Protein 2RIH (pdb70)

CATH classification: 3.10.580.10

Secondary structure (DSSP, 8-state):
-BGGGG--S--EEEETT-BHHHHHHHHHHHT-SEEEEEETTEEEEEEEEEEHHHHHHHHHTT--TTSBSGGG-B---EEETTSBHHHHHHHHHHHT-SEEEEE-TTS-EEEEEEHHHHHS-HHHHHHHHH-/-BHHHH--SPPPEEETT-BHHHHHHHHHHHT-SEEEEEETTEEEEEEEEEEHHHHHHHHHTT--TTSBSGGG-BPPPEEETTSBHHHHHHHHHHTT-SEEEEE-TT--EEEEEEHHHHHSSHHHHHHHH-

Radius of gyration: 18.46 Å; Cα contacts (8 Å, |Δi|>4): 557; chains: 2; bounding box: 58×27×46 Å

Sequence (261 aa):
IRTSELLKRPPVSLPETATIREVATELAKNRVGLAVLTARRDDNPKRRPVAVVSERDILRRAVAQRLDLDGPAMPIANSPITVLDTDPVHVAAEKMRRRHNIRHVVVVNKNGELVGVLSIRDLCFERAILLELATAIRTSELLKRPPVSLPETATIREVATELAKNRRVGLAVLTARRDNPKRPVAVVSERDILRRAVAQRLDLDGPAMPIANSPITVLDTDPVHVAAEKMRRRHNIRHVVVVNKNGELVGVLSIRDLCFERAILLELAT

InterPro domains:
  IPR000644 CBS domain [PF00571] (6-61)
  IPR000644 CBS domain [PF00571] (76-120)
  IPR000644 CBS domain [PS51371] (8-66)
  IPR000644 CBS domain [PS51371] (70-131)
  IPR000644 CBS domain [SM00116] (11-61)
  IPR000644 CBS domain [SM00116] (76-124)
  IPR046342 CBS domain superfamily [G3DSA:3.10.580.10] (1-138)
  IPR046342 CBS domain superfamily [SSF54631] (3-120)
  IPR051257 Diverse Function CBS-Domain-Containing Protein [PTHR43080] (4-120)

Solvent-accessible surface area: 12589 Å² total; per-residue (Å²): 59,121,0,52,112,20,44,133,188,112,35,10,53,15,78,42,81,3,34,4,32,88,0,0,56,49,0,10,145,68,164,64,1,14,0,0,0,6,5,157,138,53,98,113,118,21,49,3,12,0,15,1,50,13,0,0,78,0,0,23,100,153,68,104,12,62,13,82,0,66,103,6,22,72,85,31,41,47,6,71,31,87,28,42,0,72,43,0,9,75,77,0,111,159,88,86,52,16,15,2,2,0,13,36,178,105,33,50,30,52,0,30,0,16,0,56,21,0,1,30,102,120,52,5,0,88,57,16,6,115,92,58,105,0,48,98,32,26,157,192,114,35,14,50,14,80,47,96,4,33,4,31,89,0,0,43,58,0,28,146,74,148,60,1,18,0,0,0,4,4,204,118,44,96,117,100,23,49,6,16,0,19,1,33,22,0,1,48,1,0,22,108,152,73,103,10,61,15,83,0,58,104,27,17,89,94,29,56,47,4,72,36,90,29,32,0,79,33,0,2,41,68,0,65,174,97,90,54,17,19,1,2,0,15,39,189,127,31,70,15,54,0,26,0,17,1,59,56,0,1,41,105,162,68,2,6,68,64,5,9,118

B-factor: mean 27.93, std 6.34, range [15.93, 57.04]

Nearest PDB structures (foldseek):
  2rif-assembly1_A  TM=9.973E-01  e=3.594E-26  unclassified
  2yzi-assembly1_A  TM=8.964E-01  e=2.436E-09  Pyrococcus horikoshii
  2p9m-assembly2_C  TM=8.960E-01  e=8.597E-09  Methanocaldococcus jannaschii DSM 2661
  6e4w-assembly1_C  TM=8.577E-01  e=1.857E-06  Rattus norvegicus
  4qfg-assembly1_C  TM=7.833E-01  e=2.588E-06  Rattus norvegicus

Structure (mmCIF, N/CA/C/O backbone):
data_2RIH
#
_entry.id   2RIH
#
_cell.length_a   57.778
_cell.length_b   98.486
_cell.length_c   51.568
_cell.angle_alpha   90.000
_cell.angle_beta   90.000
_cell.angle_gamma   90.000
#
_symmetry.space_group_name_H-M   'P 21 21 2'
#
loop_
_entity.id
_entity.type
_entity.pdbx_description
1 polymer 'Conserved protein with 2 CBS domains'
2 non-polymer 'SULFATE ION'
3 non-polymer 'ACETIC ACID'
4 water water
#
loop_
_atom_site.group_PDB
_atom_site.id
_atom_site.type_symbol
_atom_site.label_atom_id
_atom_site.label_alt_id
_atom_site.label_comp_id
_atom_site.label_asym_id
_atom_site.label_entity_id
_atom_site.label_seq_id
_atom_site.pdbx_PDB_ins_code
_atom_site.Cartn_x
_atom_site.Cartn_y
_atom_site.Cartn_z
_atom_site.occupancy
_atom_site.B_iso_or_equiv
_atom_site.auth_seq_id
_atom_site.auth_comp_id
_atom_site.auth_asym_id
_atom_site.auth_atom_id
_atom_site.pdbx_PDB_model_num
ATOM 1 N N . ILE A 1 5 ? -14.060 5.197 7.960 1.00 26.13 2 ILE A N 1
ATOM 2 C CA . ILE A 1 5 ? -13.654 4.717 9.318 1.00 26.07 2 ILE A CA 1
ATOM 3 C C . ILE A 1 5 ? -14.230 5.652 10.386 1.00 26.43 2 ILE A C 1
ATOM 4 O O . ILE A 1 5 ? -14.066 6.870 10.304 1.00 26.05 2 ILE A O 1
ATOM 9 N N . ARG A 1 6 ? -14.922 5.063 11.359 1.00 25.68 3 ARG A N 1
ATOM 10 C CA . ARG A 1 6 ? -15.542 5.787 12.477 1.00 27.38 3 ARG A CA 1
ATOM 11 C C . ARG A 1 6 ? -14.634 5.784 13.698 1.00 25.74 3 ARG A C 1
ATOM 12 O O . ARG A 1 6 ? -13.832 4.866 13.876 1.00 23.10 3 ARG A O 1
ATOM 20 N N . THR A 1 7 ? -14.796 6.788 14.558 1.00 24.26 4 THR A N 1
ATOM 21 C CA . THR A 1 7 ? -13.972 6.928 15.766 1.00 25.82 4 THR A CA 1
ATOM 22 C C . THR A 1 7 ? -14.059 5.700 16.682 1.00 25.74 4 THR A C 1
ATOM 23 O O . THR A 1 7 ? -13.054 5.268 17.238 1.00 24.94 4 THR A O 1
ATOM 27 N N . SER A 1 8 ? -15.258 5.133 16.799 1.00 25.72 5 SER A N 1
ATOM 28 C CA . SER A 1 8 ? -15.502 3.930 17.598 1.00 25.35 5 SER A CA 1
ATOM 29 C C . SER A 1 8 ? -14.627 2.736 17.194 1.00 24.57 5 SER A C 1
ATOM 30 O O . SER A 1 8 ? -14.272 1.913 18.030 1.00 22.90 5 SER A O 1
ATOM 33 N N . GLU A 1 9 ? -14.281 2.656 15.911 1.00 25.42 6 GLU A N 1
ATOM 34 C CA . GLU A 1 9 ? -13.469 1.566 15.380 1.00 23.29 6 GLU A CA 1
ATOM 35 C C . GLU A 1 9 ? -12.020 1.579 15.876 1.00 21.59 6 GLU A C 1
ATOM 36 O O . GLU A 1 9 ? -11.316 0.572 15.762 1.00 20.44 6 GLU A O 1
ATOM 42 N N . LEU A 1 10 ? -11.572 2.719 16.395 1.00 21.88 7 LEU A N 1
ATOM 43 C CA . LEU A 1 10 ? -10.189 2.885 16.846 1.00 22.84 7 LEU A CA 1
ATOM 44 C C . LEU A 1 10 ? -10.048 2.962 18.365 1.00 22.45 7 LEU A C 1
ATOM 45 O O . LEU A 1 10 ? -8.967 3.244 18.867 1.00 22.63 7 LEU A O 1
ATOM 50 N N . LEU A 1 11 ? -11.131 2.720 19.097 1.00 23.56 8 LEU A N 1
ATOM 51 C CA . LEU A 1 11 ? -11.082 2.761 20.552 1.00 25.19 8 LEU A CA 1
ATOM 52 C C . LEU A 1 11 ? -10.447 1.470 21.068 1.00 25.75 8 LEU A C 1
ATOM 53 O O . LEU A 1 11 ? -10.797 0.382 20.635 1.00 27.06 8 LEU A O 1
ATOM 58 N N . LYS A 1 12 ? -9.516 1.596 22.003 1.00 27.60 9 LYS A N 1
ATOM 59 C CA . LYS A 1 12 ? -8.726 0.449 22.433 1.00 27.83 9 LYS A CA 1
ATOM 60 C C . LYS A 1 12 ? -9.151 -0.129 23.790 1.00 29.76 9 LYS A C 1
ATOM 61 O O . LYS A 1 12 ? -9.451 -1.317 23.874 1.00 33.11 9 LYS A O 1
ATOM 67 N N . ARG A 1 13 ? -9.200 0.708 24.823 1.00 30.42 10 ARG A N 1
ATOM 68 C CA . ARG A 1 13 ? -9.575 0.288 26.175 1.00 28.70 10 ARG A CA 1
ATOM 69 C C . ARG A 1 13 ? -10.638 1.219 26.757 1.00 28.29 10 ARG A C 1
ATOM 70 O O . ARG A 1 13 ? -10.898 2.288 26.202 1.00 29.74 10 ARG A O 1
ATOM 78 N N . PRO A 1 14 ? -11.278 0.817 27.875 1.00 27.75 11 PRO A N 1
ATOM 79 C CA . PRO A 1 14 ? -12.188 1.789 28.472 1.00 26.26 11 PRO A CA 1
ATOM 80 C C . PRO A 1 14 ? -11.448 3.072 28.867 1.00 26.14 11 PRO A C 1
ATOM 81 O O . PRO A 1 14 ? -10.268 3.024 29.239 1.00 25.54 11 PRO A O 1
ATOM 85 N N . PRO A 1 15 ? -12.128 4.220 28.766 1.00 25.50 12 PRO A N 1
ATOM 86 C CA . PRO A 1 15 ? -11.465 5.469 29.081 1.00 25.60 12 PRO A CA 1
ATOM 87 C C . PRO A 1 15 ? -11.171 5.580 30.568 1.00 24.57 12 PRO A C 1
ATOM 88 O O . PRO A 1 15 ? -11.846 4.950 31.388 1.00 24.51 12 PRO A O 1
ATOM 92 N N . VAL A 1 16 ? -10.145 6.356 30.897 1.00 24.79 13 VAL A N 1
ATOM 93 C CA . VAL A 1 16 ? -9.858 6.695 32.273 1.00 24.77 13 VAL A CA 1
ATOM 94 C C . VAL A 1 16 ? -10.825 7.804 32.687 1.00 26.22 13 VAL A C 1
ATOM 95 O O . VAL A 1 16 ? -10.807 8.907 32.128 1.00 24.31 13 VAL A O 1
ATOM 99 N N . SER A 1 17 ? -11.703 7.498 33.632 1.00 24.86 14 SER A N 1
ATOM 100 C CA . SER A 1 17 ? -12.593 8.510 34.167 1.00 25.78 14 SER A CA 1
ATOM 101 C C . SER A 1 17 ? -12.557 8.484 35.684 1.00 24.74 14 SER A C 1
ATOM 102 O O . SER A 1 17 ? -12.402 7.432 36.290 1.00 24.93 14 SER A O 1
ATOM 105 N N . LEU A 1 18 ? -12.683 9.666 36.274 1.00 24.07 15 LEU A N 1
ATOM 106 C CA . LEU A 1 18 ? -12.721 9.829 37.710 1.00 24.83 15 LEU A CA 1
ATOM 107 C C . LEU A 1 18 ? -13.841 10.819 38.023 1.00 25.02 15 LEU A C 1
ATOM 108 O O . LEU A 1 18 ? -14.194 11.640 37.175 1.00 20.85 15 LEU A O 1
ATOM 113 N N . PRO A 1 19 ? -14.430 10.729 39.228 1.00 26.49 16 PRO A N 1
ATOM 114 C CA . PRO A 1 19 ? -15.401 11.768 39.575 1.00 27.46 16 PRO A CA 1
ATOM 115 C C . PRO A 1 19 ? -14.760 13.159 39.621 1.00 27.60 16 PRO A C 1
ATOM 116 O O . PRO A 1 19 ? -13.547 13.292 39.836 1.00 25.33 16 PRO A O 1
ATOM 120 N N . GLU A 1 20 ? -15.586 14.174 39.399 1.00 28.22 17 GLU A N 1
ATOM 121 C CA . GLU A 1 20 ? -15.152 15.572 39.353 1.00 27.90 17 GLU A CA 1
ATOM 122 C C . GLU A 1 20 ? -14.451 16.098 40.614 1.00 27.89 17 GLU A C 1
ATOM 123 O O . GLU A 1 20 ? -13.822 17.154 40.564 1.00 29.37 17 GLU A O 1
ATOM 129 N N . THR A 1 21 ? -14.576 15.371 41.724 1.00 27.95 18 THR A N 1
ATOM 130 C CA . THR A 1 21 ? -13.924 15.703 42.998 1.00 27.62 18 THR A CA 1
ATOM 131 C C . THR A 1 21 ? -12.499 15.146 43.112 1.00 28.50 18 THR A C 1
ATOM 132 O O . THR A 1 21 ? -11.819 15.378 44.117 1.00 28.33 18 THR A O 1
ATOM 136 N N . ALA A 1 22 ? -12.055 14.403 42.096 1.00 27.12 19 ALA A N 1
ATOM 137 C CA . ALA A 1 22 ? -10.726 13.789 42.102 1.00 26.18 19 ALA A CA 1
ATOM 138 C C . ALA A 1 22 ? -9.603 14.800 42.361 1.00 25.75 19 ALA A C 1
ATOM 139 O O . ALA A 1 22 ? -9.686 15.973 41.975 1.00 23.53 19 ALA A O 1
ATOM 141 N N . THR A 1 23 ? -8.543 14.335 43.012 1.00 25.16 20 THR A N 1
ATOM 142 C CA . THR A 1 23 ? -7.368 15.165 43.208 1.00 24.79 20 THR A CA 1
ATOM 143 C C . THR A 1 23 ? -6.477 15.037 41.985 1.00 22.99 20 THR A C 1
ATOM 144 O O . THR A 1 23 ? -6.657 14.138 41.169 1.00 22.68 20 THR A O 1
ATOM 148 N N . ILE A 1 24 ? -5.506 15.932 41.883 1.00 21.44 21 ILE A N 1
ATOM 149 C CA . ILE A 1 24 ? -4.554 15.916 40.781 1.00 22.62 21 ILE A CA 1
ATOM 150 C C . ILE A 1 24 ? -3.741 14.619 40.744 1.00 20.97 21 ILE A C 1
ATOM 151 O O . ILE A 1 24 ? -3.529 14.053 39.674 1.00 17.64 21 ILE A O 1
ATOM 156 N N . ARG A 1 25 ? -3.278 14.165 41.903 1.00 22.43 22 ARG A N 1
ATOM 157 C CA . ARG A 1 25 ? -2.479 12.942 41.971 1.00 24.97 22 ARG A CA 1
ATOM 158 C C . ARG A 1 25 ? -3.311 11.687 41.707 1.00 24.12 22 ARG A C 1
ATOM 159 O O . ARG A 1 25 ? -2.782 10.697 41.200 1.00 24.07 22 ARG A O 1
ATOM 167 N N . GLU A 1 26 ? -4.594 11.715 42.071 1.00 23.26 23 GLU A N 1
ATOM 168 C CA . GLU A 1 26 ? -5.495 10.603 41.759 1.00 24.69 23 GLU A CA 1
ATOM 169 C C . GLU A 1 26 ? -5.601 10.423 40.249 1.00 23.75 23 GLU A C 1
ATOM 170 O O . GLU A 1 26 ? -5.518 9.295 39.752 1.00 22.92 23 GLU A O 1
ATOM 176 N N . VAL A 1 27 ? -5.766 11.537 39.532 1.00 21.22 24 VAL A N 1
ATOM 177 C CA . VAL A 1 27 ? -5.799 11.523 38.069 1.00 22.70 24 VAL A CA 1
ATOM 178 C C . VAL A 1 27 ? -4.486 10.988 37.500 1.00 22.08 24 VAL A C 1
ATOM 179 O O . VAL A 1 27 ? -4.490 10.114 36.637 1.00 22.28 24 VAL A O 1
ATOM 183 N N . ALA A 1 28 ? -3.372 11.530 37.981 1.00 22.52 25 ALA A N 1
ATOM 184 C CA . ALA A 1 28 ? -2.043 11.075 37.581 1.00 22.84 25 ALA A CA 1
ATOM 185 C C . ALA A 1 28 ? -1.830 9.583 37.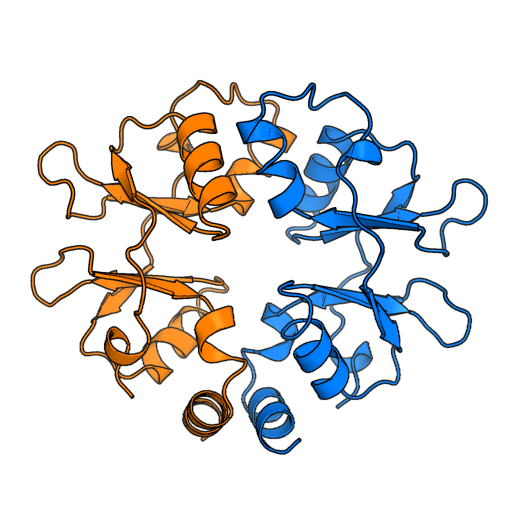799 1.00 22.83 25 ALA A C 1
ATOM 186 O O . ALA A 1 28 ? -1.242 8.917 36.954 1.00 24.99 25 ALA A O 1
ATOM 188 N N . THR A 1 29 ? -2.308 9.065 38.928 1.00 23.55 26 THR A N 1
ATOM 189 C CA . THR A 1 29 ? -2.171 7.642 39.261 1.00 23.52 26 THR A CA 1
ATOM 190 C C . THR A 1 29 ? -2.928 6.763 38.263 1.00 24.44 26 THR A C 1
ATOM 191 O O . THR A 1 29 ? -2.377 5.781 37.734 1.00 22.02 26 THR A O 1
ATOM 195 N N . GLU A 1 30 ? -4.170 7.136 37.971 1.00 22.62 27 GLU A N 1
ATOM 196 C CA . GLU A 1 30 ? -4.987 6.357 37.047 1.00 23.98 27 GLU A CA 1
ATOM 197 C C . GLU A 1 30 ? -4.457 6.408 35.619 1.00 22.73 27 GLU A C 1
ATOM 198 O O . GLU A 1 30 ? -4.454 5.397 34.923 1.00 22.46 27 GLU A O 1
ATOM 204 N N . LEU A 1 31 ? -4.000 7.580 35.191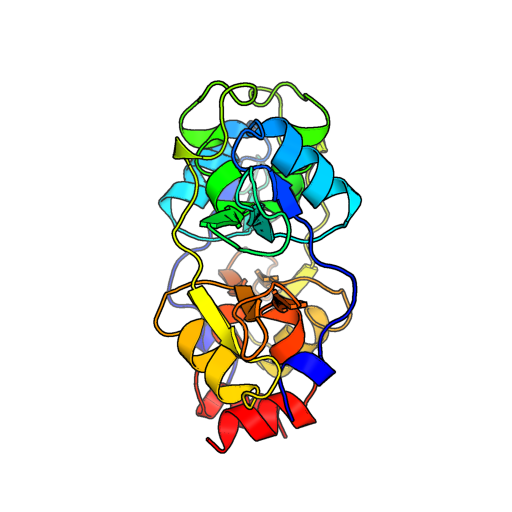 1.00 23.72 28 LEU A N 1
ATOM 205 C CA . LEU A 1 31 ? -3.383 7.723 33.868 1.00 22.50 28 LEU A CA 1
ATOM 206 C C . LEU A 1 31 ? -2.087 6.910 33.747 1.00 23.42 28 LEU A C 1
ATOM 207 O O . LEU A 1 31 ? -1.858 6.240 32.735 1.00 21.40 28 LEU A O 1
ATOM 212 N N . ALA A 1 32 ? -1.239 6.981 34.771 1.00 24.23 29 ALA A N 1
ATOM 213 C CA . ALA A 1 32 ? 0.022 6.232 34.794 1.00 26.55 29 ALA A CA 1
ATOM 214 C C . ALA A 1 32 ? -0.233 4.727 34.685 1.00 26.60 29 ALA A C 1
ATOM 215 O O . ALA A 1 32 ? 0.420 4.036 33.909 1.00 25.87 29 ALA A O 1
ATOM 217 N N . LYS A 1 33 ? -1.193 4.252 35.478 1.00 27.11 30 LYS A N 1
ATOM 218 C CA . LYS A 1 33 ? -1.634 2.852 35.503 1.00 28.69 30 LYS A CA 1
ATOM 219 C C . LYS A 1 33 ? -2.130 2.328 34.146 1.00 28.40 30 LYS A C 1
ATOM 220 O O . LYS A 1 33 ? -1.758 1.236 33.714 1.00 28.31 30 LYS A O 1
ATOM 226 N N . ASN A 1 34 ? -2.963 3.119 33.480 1.00 27.24 31 ASN A N 1
ATOM 227 C CA . ASN A 1 34 ? -3.547 2.738 32.196 1.00 26.82 31 ASN A CA 1
ATOM 228 C C . ASN A 1 34 ? -2.692 3.086 30.979 1.00 26.53 31 ASN A C 1
ATOM 229 O O . ASN A 1 34 ? -3.028 2.705 29.850 1.00 25.74 31 ASN A O 1
ATOM 234 N N . ARG A 1 35 ? -1.586 3.792 31.220 1.00 26.75 32 ARG A N 1
ATOM 235 C CA . ARG A 1 35 ? -0.622 4.169 30.183 1.00 27.02 32 ARG A CA 1
ATOM 236 C C . ARG A 1 35 ? -1.261 4.975 29.058 1.00 25.76 32 ARG A C 1
ATOM 237 O O . ARG A 1 35 ? -1.027 4.715 27.872 1.00 23.03 32 ARG A O 1
ATOM 245 N N . VAL A 1 36 ? -2.084 5.948 29.449 1.00 24.34 33 VAL A N 1
ATOM 246 C CA . VAL A 1 36 ? -2.722 6.871 28.514 1.00 23.86 33 VAL A CA 1
ATOM 247 C C . VAL A 1 36 ? -2.569 8.277 29.084 1.00 21.67 33 VAL A C 1
ATOM 248 O O . VAL A 1 36 ? -2.154 8.440 30.230 1.00 20.78 33 VAL A O 1
ATOM 252 N N . GLY A 1 37 ? -2.901 9.282 28.287 1.00 21.19 34 GLY A N 1
ATOM 253 C CA . GLY A 1 37 ? -2.575 10.663 28.631 1.00 23.54 34 GLY A CA 1
ATOM 254 C C . GLY A 1 37 ? -3.717 11.602 28.932 1.00 21.97 34 GLY A C 1
ATOM 255 O O . GLY A 1 37 ? -3.471 12.758 29.274 1.00 23.05 34 GLY A O 1
ATOM 256 N N . LEU A 1 38 ? -4.957 11.134 28.794 1.00 24.27 35 LEU A N 1
ATOM 257 C CA . LEU A 1 38 ? -6.122 11.961 29.112 1.00 23.62 35 LEU A CA 1
ATOM 258 C C . LEU A 1 38 ? -7.156 11.240 29.969 1.00 23.44 35 LEU A C 1
ATOM 259 O O . LEU A 1 38 ? -7.581 10.121 29.646 1.00 24.26 35 LEU A O 1
ATOM 264 N N . ALA A 1 39 ? -7.529 11.904 31.068 1.00 21.37 36 ALA A N 1
ATOM 265 C CA . ALA A 1 39 ? -8.574 11.463 31.969 1.00 21.69 36 ALA A CA 1
ATOM 266 C C . ALA A 1 39 ? -9.835 12.324 31.796 1.00 20.53 36 ALA A C 1
ATOM 267 O O . ALA A 1 39 ? -9.757 13.538 31.594 1.00 18.65 36 ALA A O 1
ATOM 269 N N . VAL A 1 40 ? -10.996 11.688 31.880 1.00 20.56 37 VAL A N 1
ATOM 270 C CA . VAL A 1 40 ? -12.267 12.397 31.858 1.00 22.86 37 VAL A CA 1
ATOM 271 C C . VAL A 1 40 ? -12.815 12.516 33.282 1.00 22.84 37 VAL A C 1
ATOM 272 O O . VAL A 1 40 ? -12.899 11.529 34.004 1.00 23.23 37 VAL A O 1
ATOM 276 N N . LEU A 1 41 ? -13.161 13.732 33.690 1.00 24.93 38 LEU A N 1
ATOM 277 C CA . LEU A 1 41 ? -13.825 13.943 34.979 1.00 23.93 38 LEU A CA 1
ATOM 278 C C . LEU A 1 41 ? -15.320 13.906 34.709 1.00 24.71 38 LEU A C 1
ATOM 279 O O . LEU A 1 41 ? -15.796 14.546 33.773 1.00 21.53 38 LEU A O 1
ATOM 284 N N . THR A 1 42 ? -16.048 13.108 35.490 1.00 24.94 39 THR A N 1
ATOM 285 C CA . THR A 1 42 ? -17.474 12.900 35.260 1.00 27.03 39 THR A CA 1
ATOM 286 C C . THR A 1 42 ? -18.315 13.525 36.369 1.00 28.20 39 THR A C 1
ATOM 287 O O . THR A 1 42 ? -17.837 13.751 37.487 1.00 27.41 39 THR A O 1
ATOM 291 N N . ALA A 1 43 ? -19.568 13.810 36.031 1.00 29.64 40 ALA A N 1
ATOM 292 C CA . ALA A 1 43 ? -20.505 14.430 36.952 1.00 32.74 40 ALA A CA 1
ATOM 293 C C . ALA A 1 43 ? -20.704 13.537 38.176 1.00 33.18 40 ALA A C 1
ATOM 294 O O . ALA A 1 43 ? -20.846 12.317 38.053 1.00 31.72 40 ALA A O 1
ATOM 296 N N . ARG A 1 44 ? -20.693 14.158 39.350 1.00 34.12 41 ARG A N 1
ATOM 297 C CA A ARG A 1 44 ? -20.879 13.439 40.603 0.50 35.87 41 ARG A CA 1
ATOM 298 C CA B ARG A 1 44 ? -20.884 13.436 40.613 0.50 35.93 41 ARG A CA 1
ATOM 299 C C . ARG A 1 44 ? -22.143 12.567 40.579 1.00 36.30 41 ARG A C 1
ATOM 300 O O . ARG A 1 44 ? -22.121 11.420 41.039 1.00 37.15 41 ARG A O 1
ATOM 315 N N A ASP A 1 45 ? -23.241 13.093 40.038 0.50 35.94 42 ASP A N 1
ATOM 316 N N B ASP A 1 45 ? -23.211 13.135 40.015 0.50 35.97 42 ASP A N 1
ATOM 317 C CA A ASP A 1 45 ? -24.507 12.347 39.996 0.50 36.54 42 ASP A CA 1
ATOM 318 C CA B ASP A 1 45 ? -24.523 12.491 39.904 0.50 36.56 42 ASP A CA 1
ATOM 319 C C A ASP A 1 45 ? -24.694 11.482 38.739 0.50 37.02 42 ASP A C 1
ATOM 320 C C B ASP A 1 45 ? -24.614 11.437 38.799 0.50 37.09 42 ASP A C 1
ATOM 321 O O A ASP A 1 45 ? -25.673 10.741 38.652 0.50 36.41 42 ASP A O 1
ATOM 322 O O B ASP A 1 45 ? -25.423 10.514 38.888 0.50 36.63 42 ASP A O 1
ATOM 331 N N . ASN A 1 46 ? -23.783 11.579 37.768 1.00 37.21 43 ASN A N 1
ATOM 332 C CA . ASN A 1 46 ? -23.825 10.708 36.585 1.00 36.27 43 ASN A CA 1
ATOM 333 C C . ASN A 1 46 ? -22.421 10.392 36.054 1.00 35.44 43 ASN A C 1
ATOM 334 O O . ASN A 1 46 ? -21.841 11.194 35.321 1.00 31.94 43 ASN A O 1
ATOM 339 N N . PRO A 1 47 ? -21.870 9.216 36.419 1.00 35.82 44 PRO A N 1
ATOM 340 C CA . PRO A 1 47 ? -20.535 8.789 35.948 1.00 35.33 44 PRO A CA 1
ATOM 341 C C . PRO A 1 47 ? -20.370 8.638 34.429 1.00 32.65 44 PRO A C 1
ATOM 342 O O . PRO A 1 47 ? -19.251 8.448 33.956 1.00 31.60 44 PRO A O 1
ATOM 346 N N . LYS A 1 48 ? -21.463 8.699 33.674 1.00 32.41 45 LYS A N 1
ATOM 347 C CA . LYS A 1 48 ? -21.390 8.579 32.220 1.00 33.15 45 LYS A CA 1
ATOM 348 C C . LYS A 1 48 ? -21.239 9.925 31.514 1.00 31.41 45 LYS A C 1
ATOM 349 O O . LYS A 1 48 ? -20.846 9.958 30.351 1.00 28.30 45 LYS A O 1
ATOM 355 N N . ARG A 1 49 ? -21.538 11.015 32.227 1.00 30.90 46 ARG A N 1
ATOM 356 C CA A ARG A 1 49 ? -21.525 12.359 31.652 0.50 30.42 46 ARG A CA 1
ATOM 357 C CA B ARG A 1 49 ? -21.524 12.355 31.650 0.50 30.40 46 ARG A CA 1
ATOM 358 C C . ARG A 1 49 ? -20.185 13.074 31.882 1.00 27.81 46 ARG A C 1
ATOM 359 O O . ARG A 1 49 ? -19.825 13.364 33.018 1.00 27.32 46 ARG A O 1
ATOM 374 N N . PRO A 1 50 ? -19.425 13.347 30.798 1.00 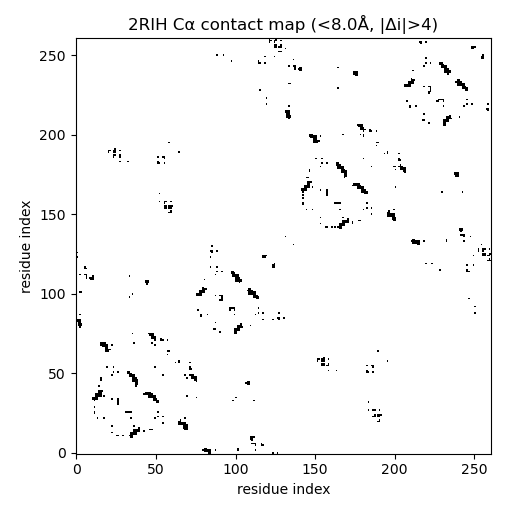26.22 47 PRO A N 1
ATOM 375 C CA . PRO A 1 50 ? -18.183 14.130 30.957 1.00 26.43 47 PRO A CA 1
ATOM 376 C C . PRO A 1 50 ? -18.437 15.587 31.319 1.00 25.35 47 PRO A C 1
ATOM 377 O O . PRO A 1 50 ? -19.328 16.221 30.744 1.00 25.43 47 PRO A O 1
ATOM 381 N N . VAL A 1 51 ? -17.677 16.106 32.281 1.00 24.65 48 VAL A N 1
ATOM 382 C CA . VAL A 1 51 ? -17.766 17.528 32.642 1.00 22.94 48 VAL A CA 1
ATOM 383 C C . VAL A 1 51 ? -16.431 18.241 32.430 1.00 21.99 48 VAL A C 1
ATOM 384 O O . VAL A 1 51 ? -16.387 19.456 32.272 1.00 22.70 48 VAL A O 1
ATOM 388 N N . ALA A 1 52 ? -15.341 17.483 32.390 1.00 21.30 49 ALA A N 1
ATOM 389 C CA . ALA A 1 52 ? -14.028 18.077 32.239 1.00 20.67 49 ALA A CA 1
ATOM 390 C C . ALA A 1 52 ? -13.024 17.025 31.841 1.00 20.07 49 ALA A C 1
ATOM 391 O O . ALA A 1 52 ? -13.295 15.826 31.950 1.00 23.15 49 ALA A O 1
ATOM 393 N N . VAL A 1 53 ? -11.866 17.484 31.380 1.00 20.30 50 VAL A N 1
ATOM 394 C CA . VAL A 1 53 ? -10.746 16.612 31.072 1.00 21.03 50 VAL A CA 1
ATOM 395 C C . VAL A 1 53 ? -9.465 17.146 31.708 1.00 22.63 50 VAL A C 1
ATOM 396 O O . VAL A 1 53 ? -9.281 18.363 31.851 1.00 20.31 50 VAL A O 1
ATOM 400 N N . VAL A 1 54 ? -8.605 16.211 32.104 1.00 21.83 51 VAL A N 1
ATOM 401 C CA . VAL A 1 54 ? -7.280 16.503 32.619 1.00 22.03 51 VAL A CA 1
ATOM 402 C C . VAL A 1 54 ? -6.288 15.615 31.883 1.00 22.41 51 VAL A C 1
ATOM 403 O O . VAL A 1 54 ? -6.400 14.390 31.919 1.00 22.17 51 VAL A O 1
ATOM 407 N N . SER A 1 55 ? -5.336 16.229 31.188 1.00 23.48 52 SER A N 1
ATOM 408 C CA . SER A 1 55 ? -4.294 15.465 30.521 1.00 22.97 52 SER A CA 1
ATOM 409 C C . SER A 1 55 ? -2.977 15.588 31.270 1.00 22.44 52 SER A C 1
ATOM 410 O O . SER A 1 55 ? -2.822 16.427 32.163 1.00 21.12 52 SER A O 1
ATOM 413 N N . GLU A 1 56 ? -2.042 14.723 30.903 1.00 22.18 53 GLU A N 1
ATOM 414 C CA . GLU A 1 56 ? -0.674 14.773 31.397 1.00 22.97 53 GLU A CA 1
ATOM 415 C C . GLU A 1 56 ? -0.044 16.149 31.171 1.00 21.70 53 GLU A C 1
ATOM 416 O O . GLU A 1 56 ? 0.841 16.567 31.923 1.00 20.22 53 GLU A O 1
ATOM 422 N N . ARG A 1 57 ? -0.501 16.846 30.134 1.00 21.50 54 ARG A N 1
ATOM 423 C CA . ARG A 1 57 ? -0.065 18.208 29.885 1.00 22.58 54 ARG A CA 1
ATOM 424 C C . ARG A 1 57 ? -0.520 19.192 30.962 1.00 22.09 54 ARG A C 1
ATOM 425 O O . ARG A 1 57 ? 0.219 20.113 31.320 1.00 24.07 54 ARG A O 1
ATOM 433 N N . ASP A 1 58 ? -1.739 19.009 31.461 1.00 21.75 55 ASP A N 1
ATOM 434 C CA . ASP A 1 58 ? -2.253 19.840 32.548 1.00 21.79 55 ASP A CA 1
ATOM 435 C C . ASP A 1 58 ? -1.503 19.539 33.845 1.00 20.17 55 ASP A C 1
ATOM 436 O O . ASP A 1 58 ? -1.195 20.440 34.627 1.00 19.54 55 ASP A O 1
ATOM 441 N N . ILE A 1 59 ? -1.216 18.262 34.067 1.00 19.19 56 ILE A N 1
ATOM 442 C CA . ILE A 1 59 ? -0.429 17.837 35.221 1.00 20.41 56 ILE A CA 1
ATOM 443 C C . ILE A 1 59 ? 0.999 18.400 35.134 1.00 21.12 56 ILE A C 1
ATOM 444 O O . ILE A 1 59 ? 1.576 18.819 36.146 1.00 20.75 56 ILE A O 1
ATOM 449 N N . LEU A 1 60 ? 1.557 18.416 33.922 1.00 21.03 57 LEU A N 1
ATOM 450 C CA . LEU A 1 60 ? 2.874 18.987 33.676 1.00 22.79 57 LEU A CA 1
ATOM 451 C C . LEU A 1 60 ? 2.913 20.448 34.146 1.00 21.67 57 LEU A C 1
ATOM 452 O O . LEU A 1 60 ? 3.832 20.860 34.857 1.00 19.98 57 LEU A O 1
ATOM 457 N N . ARG A 1 61 ? 1.910 21.219 33.727 1.00 22.20 58 ARG A N 1
ATOM 458 C CA A ARG A 1 61 ? 1.797 22.628 34.110 0.50 23.30 58 ARG A CA 1
ATOM 459 C CA B ARG A 1 61 ? 1.789 22.626 34.107 0.50 22.85 58 ARG A CA 1
ATOM 460 C C . ARG A 1 61 ? 1.661 22.787 35.626 1.00 22.82 58 ARG A C 1
ATOM 461 O O . ARG A 1 61 ? 2.226 23.716 36.215 1.00 23.56 58 ARG A O 1
ATOM 476 N N . ALA A 1 62 ? 0.914 21.876 36.251 1.00 22.03 59 ALA A N 1
ATOM 477 C CA . ALA A 1 62 ? 0.723 21.853 37.701 1.00 21.65 59 ALA A CA 1
ATOM 478 C C . ALA A 1 62 ? 2.052 21.707 38.435 1.00 20.90 59 ALA A C 1
ATOM 479 O O . ALA A 1 62 ? 2.310 22.409 39.409 1.00 23.12 59 ALA A O 1
ATOM 481 N N . VAL A 1 63 ? 2.879 20.783 37.955 1.00 21.16 60 VAL A N 1
ATOM 482 C CA . VAL A 1 63 ? 4.223 20.554 38.469 1.00 21.17 60 VAL A CA 1
ATOM 483 C C . VAL A 1 63 ? 5.080 21.828 38.319 1.00 21.34 60 VAL A C 1
ATOM 484 O O . VAL A 1 63 ? 5.675 22.288 39.284 1.00 20.46 60 VAL A O 1
ATOM 488 N N . ALA A 1 64 ? 5.114 22.388 37.109 1.00 21.81 61 ALA A N 1
ATOM 489 C CA . ALA A 1 64 ? 5.870 23.615 36.811 1.00 24.31 61 ALA A CA 1
ATOM 490 C C . ALA A 1 64 ? 5.493 24.777 37.734 1.00 26.03 61 ALA A C 1
ATOM 491 O O . ALA A 1 64 ? 6.358 25.567 38.125 1.00 25.92 61 ALA A O 1
ATOM 493 N N . GLN A 1 65 ? 4.211 24.857 38.094 1.00 27.17 62 GLN A N 1
ATOM 494 C CA . GLN A 1 65 ? 3.690 25.928 38.947 1.00 28.75 62 GLN A CA 1
ATOM 495 C C . GLN A 1 65 ? 3.734 25.611 40.444 1.00 28.37 62 GLN A C 1
ATOM 496 O O . GLN A 1 65 ? 3.338 26.437 41.261 1.00 25.51 62 GLN A O 1
ATOM 502 N N . ARG A 1 66 ? 4.220 24.423 40.797 1.00 28.42 63 ARG A N 1
ATOM 503 C CA . ARG A 1 66 ? 4.361 24.004 42.196 1.00 28.56 63 ARG A CA 1
ATOM 504 C C . ARG A 1 66 ? 3.026 23.988 42.946 1.00 27.34 63 ARG A C 1
ATOM 505 O O . ARG A 1 66 ? 2.952 24.356 44.116 1.00 25.25 63 ARG A O 1
ATOM 513 N N . LEU A 1 67 ? 1.975 23.554 42.259 1.00 26.47 64 LEU A N 1
ATOM 514 C CA . LEU A 1 67 ? 0.669 23.407 42.880 1.00 26.57 64 LEU A CA 1
ATOM 515 C C . LEU A 1 67 ? 0.664 22.224 43.834 1.00 26.61 64 LEU A C 1
ATOM 516 O O . LEU A 1 67 ? 1.469 21.282 43.708 1.00 23.54 64 LEU A O 1
ATOM 521 N N . ASP A 1 68 ? -0.253 22.283 44.788 1.00 25.49 65 ASP A N 1
ATOM 522 C CA . ASP A 1 68 ? -0.509 21.166 45.663 1.00 25.58 65 ASP A CA 1
ATOM 523 C C . ASP A 1 68 ? -1.128 20.066 44.798 1.00 25.24 65 ASP A C 1
ATOM 524 O O . ASP A 1 68 ? -2.303 20.131 44.428 1.00 24.94 65 ASP A O 1
ATOM 529 N N . LEU A 1 69 ? -0.308 19.069 44.478 1.00 25.64 66 LEU A N 1
ATOM 530 C CA . LEU A 1 69 ? -0.700 17.939 43.624 1.00 25.41 66 LEU A CA 1
ATOM 531 C C . LEU A 1 69 ? -1.703 16.992 44.300 1.00 23.75 66 LEU A C 1
ATOM 532 O O . LEU A 1 69 ? -2.275 16.122 43.653 1.00 21.57 66 LEU A O 1
ATOM 537 N N . ASP A 1 70 ? -1.910 17.160 45.601 1.00 22.78 67 ASP A N 1
ATOM 538 C CA . ASP A 1 70 ? -2.980 16.455 46.312 1.00 24.24 67 ASP A CA 1
ATOM 539 C C . ASP A 1 70 ? -4.216 17.337 46.519 1.00 23.62 67 ASP A C 1
ATOM 540 O O . ASP A 1 70 ? -5.131 16.967 47.244 1.00 25.67 67 ASP A O 1
ATOM 545 N N . GLY A 1 71 ? -4.233 18.497 45.875 1.00 24.78 68 GLY A N 1
ATOM 546 C CA . GLY A 1 71 ? -5.422 19.337 45.816 1.00 25.67 68 GLY A CA 1
ATOM 547 C C . GLY A 1 71 ? -6.326 18.896 44.666 1.00 25.57 68 GLY A C 1
ATOM 548 O O . GLY A 1 71 ? -5.986 17.981 43.912 1.00 22.49 68 GLY A O 1
ATOM 549 N N . PRO A 1 72 ? -7.497 19.535 44.532 1.00 27.66 69 PRO A N 1
ATOM 550 C CA . PRO A 1 72 ? -8.439 19.175 43.479 1.00 26.80 69 PRO A CA 1
ATOM 551 C C . PRO A 1 72 ? -7.887 19.307 42.054 1.00 27.35 69 PRO A C 1
ATOM 552 O O . PRO A 1 72 ? -7.109 20.231 41.760 1.00 26.76 69 PRO A O 1
ATOM 556 N N . ALA A 1 73 ? -8.302 18.380 41.186 1.00 27.00 70 ALA A N 1
ATOM 557 C CA . ALA A 1 73 ? -7.935 18.398 39.767 1.00 26.46 70 ALA A CA 1
ATOM 558 C C . ALA A 1 73 ? -8.818 19.324 38.948 1.00 25.33 70 ALA A C 1
ATOM 559 O O . ALA A 1 73 ? -8.375 19.837 37.929 1.00 25.64 70 ALA A O 1
ATOM 561 N N . MET A 1 74 ? -10.062 19.541 39.374 1.00 26.06 71 MET A N 1
ATOM 562 C CA . MET A 1 74 ? -10.990 20.366 38.584 1.00 26.11 71 MET A CA 1
ATOM 563 C C . MET A 1 74 ? -10.438 21.748 38.200 1.00 25.48 71 MET A C 1
ATOM 564 O O . MET A 1 74 ? -10.593 22.161 37.047 1.00 26.90 71 MET A O 1
ATOM 569 N N . PRO A 1 75 ? -9.819 22.481 39.149 1.00 25.83 72 PRO A N 1
ATOM 570 C CA . PRO A 1 75 ? -9.208 23.763 38.768 1.00 25.90 72 PRO A CA 1
ATOM 571 C C . PRO A 1 75 ? -8.158 23.701 37.638 1.00 25.07 72 PRO A C 1
ATOM 572 O O . PRO A 1 75 ? -7.936 24.703 36.982 1.00 23.76 72 PRO A O 1
ATOM 576 N N . ILE A 1 76 ? -7.520 22.556 37.407 1.00 25.42 73 ILE A N 1
ATOM 577 C CA . ILE A 1 76 ? -6.554 22.456 36.303 1.00 25.28 73 ILE A CA 1
ATOM 578 C C . ILE A 1 76 ? -7.182 21.830 35.048 1.00 26.92 73 ILE A C 1
ATOM 579 O O . ILE A 1 76 ? -6.522 21.694 34.020 1.00 27.96 73 ILE A O 1
ATOM 584 N N . ALA A 1 77 ? -8.458 21.470 35.152 1.00 25.74 74 ALA A N 1
ATOM 585 C CA . ALA A 1 77 ? -9.185 20.778 34.091 1.00 25.23 74 ALA A CA 1
ATOM 586 C C . ALA A 1 77 ? -9.640 21.712 32.969 1.00 24.86 74 ALA A C 1
ATOM 587 O O . ALA A 1 77 ? -9.691 22.932 33.129 1.00 25.91 74 ALA A O 1
ATOM 589 N N . ASN A 1 78 ? -9.977 21.113 31.833 1.00 26.14 75 ASN A N 1
ATOM 590 C CA . ASN A 1 78 ? -10.450 21.835 30.657 1.00 26.37 75 ASN A CA 1
ATOM 591 C C . ASN A 1 78 ? -11.809 21.304 30.243 1.00 25.26 75 ASN A C 1
ATOM 592 O O . ASN A 1 78 ? -12.173 20.188 30.595 1.00 24.41 75 ASN A O 1
ATOM 597 N N . SER A 1 79 ? -12.554 22.109 29.492 1.00 24.22 76 SER A N 1
ATOM 598 C CA . SER A 1 79 ? -13.849 21.686 28.966 1.00 24.82 76 SER A CA 1
ATOM 599 C C . SER A 1 79 ? -13.647 20.547 27.966 1.00 24.24 76 SER A C 1
ATOM 600 O O . SER A 1 79 ? -12.698 20.586 27.179 1.00 24.41 76 SER A O 1
ATOM 603 N N . PRO A 1 80 ? -14.517 19.515 28.007 1.00 24.35 77 PRO A N 1
ATOM 604 C CA . PRO A 1 80 ? -14.328 18.404 27.070 1.00 22.62 77 PRO A CA 1
ATOM 605 C C . PRO A 1 80 ? -14.593 18.774 25.602 1.00 21.72 77 PRO A C 1
ATOM 606 O O . PRO A 1 80 ? -15.662 19.309 25.268 1.00 19.16 77 PRO A O 1
ATOM 610 N N . ILE A 1 81 ? -13.606 18.510 24.750 1.00 19.73 78 ILE A N 1
ATOM 611 C CA . ILE A 1 81 ? -13.768 18.619 23.309 1.00 21.00 78 ILE A CA 1
ATOM 612 C C . ILE A 1 81 ? -14.155 17.224 22.817 1.00 21.28 78 ILE A C 1
ATOM 613 O O . ILE A 1 81 ? -13.368 16.275 22.905 1.00 22.37 78 ILE A O 1
ATOM 618 N N . THR A 1 82 ? -15.372 17.104 22.307 1.00 21.36 79 THR A N 1
ATOM 619 C CA . THR A 1 82 ? -15.939 15.801 22.014 1.00 22.72 79 THR A CA 1
ATOM 620 C C . THR A 1 82 ? -16.195 15.543 20.534 1.00 23.15 79 THR A C 1
ATOM 621 O O . THR A 1 82 ? -16.353 16.468 19.740 1.00 22.33 79 THR A O 1
ATOM 625 N N . VAL A 1 83 ? -16.233 14.257 20.195 1.00 23.30 80 VAL A N 1
ATOM 626 C CA . VAL A 1 83 ? -16.752 13.786 18.914 1.00 23.72 80 VAL A CA 1
ATOM 627 C C . VAL A 1 83 ? -17.708 12.644 19.202 1.00 22.99 80 VAL A C 1
ATOM 628 O O . VAL A 1 83 ? -17.702 12.084 20.294 1.00 20.88 80 VAL A O 1
ATOM 632 N N . LEU A 1 84 ? -18.540 12.317 18.221 1.00 24.01 81 LEU A N 1
ATOM 633 C CA . LEU A 1 84 ? -19.444 11.178 18.323 1.00 23.28 81 LEU A CA 1
ATOM 634 C C . LEU A 1 84 ? -18.709 9.891 17.972 1.00 22.33 81 LEU A C 1
ATOM 635 O O . LEU A 1 84 ? -17.775 9.907 17.172 1.00 21.26 81 LEU A O 1
ATOM 640 N N . ASP A 1 85 ? -19.128 8.784 18.589 1.00 23.92 82 ASP A N 1
ATOM 641 C CA . ASP A 1 85 ? -18.623 7.446 18.258 1.00 25.29 82 ASP A CA 1
ATOM 642 C C . ASP A 1 85 ? -18.880 7.064 16.785 1.00 26.39 82 ASP A C 1
ATOM 643 O O . ASP A 1 85 ? -18.168 6.230 16.212 1.00 26.59 82 ASP A O 1
ATOM 648 N N . THR A 1 86 ? -19.885 7.702 16.190 1.00 25.08 83 THR A N 1
ATOM 649 C CA . THR A 1 86 ? -20.274 7.505 14.797 1.00 25.62 83 THR A CA 1
ATOM 650 C C . THR A 1 86 ? -19.648 8.503 13.805 1.00 26.50 83 THR A C 1
ATOM 651 O O . THR A 1 86 ? -19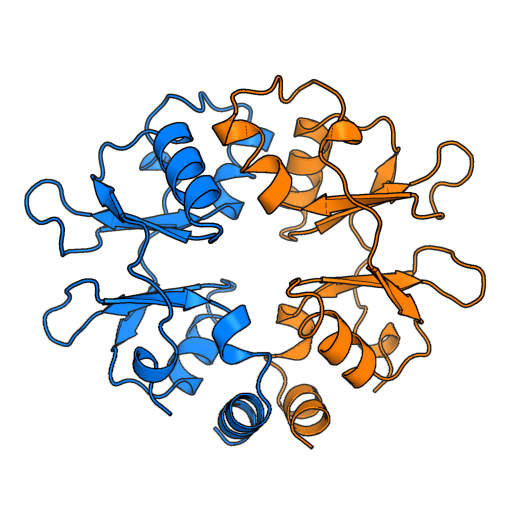.850 8.377 12.596 1.00 26.35 83 THR A O 1
ATOM 655 N N . ASP A 1 87 ? -18.918 9.501 14.300 1.00 25.92 84 ASP A N 1
ATOM 656 C CA . ASP A 1 87 ? -18.210 10.435 13.421 1.00 25.23 84 ASP A CA 1
ATOM 657 C C . ASP A 1 87 ? -17.058 9.754 12.692 1.00 24.45 84 ASP A C 1
ATOM 658 O O . ASP A 1 87 ? -16.410 8.876 13.261 1.00 23.93 84 ASP A O 1
ATOM 663 N N . PRO A 1 88 ? -16.824 10.138 11.423 1.00 25.08 85 PRO A N 1
ATOM 664 C CA . PRO A 1 88 ? -15.617 9.714 10.734 1.00 25.66 85 PRO A CA 1
ATOM 665 C C . PRO A 1 88 ? -14.365 10.269 11.409 1.00 24.83 85 PRO A C 1
ATOM 666 O O . PRO A 1 88 ? -14.390 11.359 11.981 1.00 26.81 85 PRO A O 1
ATOM 670 N N . VAL A 1 89 ? -13.278 9.519 11.331 1.00 24.79 86 VAL A N 1
ATOM 671 C CA . VAL A 1 89 ? -12.053 9.885 12.028 1.00 25.55 86 VAL A CA 1
ATOM 672 C C . VAL A 1 89 ? -11.485 11.259 11.620 1.00 26.37 86 VAL A C 1
ATOM 673 O O . VAL A 1 89 ? -10.748 11.863 12.399 1.00 26.07 86 VAL A O 1
ATOM 677 N N . HIS A 1 90 ? -11.835 11.762 10.431 1.00 26.88 87 HIS A N 1
ATOM 678 C CA . HIS A 1 90 ? -11.344 13.073 9.991 1.00 28.44 87 HIS A CA 1
ATOM 679 C C . HIS A 1 90 ? -11.921 14.211 10.835 1.00 28.45 87 HIS A C 1
ATOM 680 O O . HIS A 1 90 ? -11.281 15.257 10.990 1.00 27.37 87 HIS A O 1
ATOM 687 N N . VAL A 1 91 ? -13.121 13.998 11.383 1.00 27.46 88 VAL A N 1
ATOM 688 C CA . VAL A 1 91 ? -13.734 14.952 12.302 1.00 26.43 88 VAL A CA 1
ATOM 689 C C . VAL A 1 91 ? -12.921 15.070 13.600 1.00 26.35 88 VAL A C 1
ATOM 690 O O . VAL A 1 91 ? -12.790 16.167 14.144 1.00 25.36 88 VAL A O 1
ATOM 694 N N . ALA A 1 92 ? -12.379 13.950 14.087 1.00 25.69 89 ALA A N 1
ATOM 695 C CA . ALA A 1 92 ? -11.552 13.954 15.304 1.00 23.40 89 ALA A CA 1
ATOM 696 C C . ALA A 1 92 ? -10.215 14.643 15.055 1.00 23.46 89 ALA A C 1
ATOM 697 O O . ALA A 1 92 ? -9.801 15.500 15.841 1.00 23.36 89 ALA A O 1
ATOM 699 N N . ALA A 1 93 ? -9.554 14.262 13.961 1.00 21.64 90 ALA A N 1
ATOM 700 C CA . ALA A 1 93 ? -8.290 14.865 13.555 1.00 23.97 90 ALA A CA 1
ATOM 701 C C . ALA A 1 93 ? -8.412 16.380 13.438 1.00 24.86 90 ALA A C 1
ATOM 702 O O . ALA A 1 93 ? -7.573 17.111 13.951 1.00 22.98 90 ALA A O 1
ATOM 704 N N . GLU A 1 94 ? -9.463 16.840 12.762 1.00 27.15 91 GLU A N 1
ATOM 705 C CA . GLU A 1 94 ? -9.712 18.271 12.605 1.00 28.42 91 GLU A CA 1
ATOM 706 C C . GLU A 1 94 ? -9.913 18.969 13.956 1.00 27.61 91 GLU A C 1
ATOM 707 O O . GLU A 1 94 ? -9.319 20.023 14.206 1.00 26.29 91 GLU A O 1
ATOM 713 N N . LYS A 1 95 ? -10.720 18.381 14.835 1.00 28.05 92 LYS A N 1
ATOM 714 C CA . LYS A 1 95 ? -10.899 18.941 16.182 1.00 28.77 92 LYS A CA 1
ATOM 715 C C . LYS A 1 95 ? -9.575 19.002 16.951 1.00 27.55 92 LYS A C 1
ATOM 716 O O . LYS A 1 95 ? -9.308 19.979 17.646 1.00 28.84 92 LYS A O 1
ATOM 722 N N . MET A 1 96 ? -8.744 17.970 16.827 1.00 26.17 93 MET A N 1
ATOM 723 C CA . MET A 1 96 ? -7.430 17.991 17.463 1.00 25.23 93 MET A CA 1
ATOM 724 C C . MET A 1 96 ? -6.590 19.137 16.915 1.00 24.84 93 MET A C 1
ATOM 725 O O . MET A 1 96 ? -5.980 19.876 17.681 1.00 22.78 93 MET A O 1
ATOM 730 N N A ARG A 1 97 ? -6.564 19.269 15.588 0.50 25.25 94 ARG A N 1
ATOM 731 N N B ARG A 1 97 ? -6.578 19.279 15.594 0.50 25.42 94 ARG A N 1
ATOM 732 C CA A ARG A 1 97 ? -5.799 20.323 14.912 0.50 26.32 94 ARG A CA 1
ATOM 733 C CA B ARG A 1 97 ? -5.789 20.310 14.929 0.50 26.54 94 ARG A CA 1
ATOM 734 C C A ARG A 1 97 ? -6.280 21.718 15.299 0.50 25.88 94 ARG A C 1
ATOM 735 C C B ARG A 1 97 ? -6.276 21.724 15.263 0.50 26.00 94 ARG A C 1
ATOM 736 O O A ARG A 1 97 ? -5.477 22.585 15.652 0.50 26.07 94 ARG A O 1
ATOM 737 O O B ARG A 1 97 ? -5.469 22.612 15.544 0.50 26.05 94 ARG A O 1
ATOM 752 N N . ARG A 1 98 ? -7.591 21.927 15.227 1.00 25.35 95 ARG A N 1
ATOM 753 C CA . ARG A 1 98 ? -8.177 23.252 15.450 1.00 26.42 95 ARG A CA 1
ATOM 754 C C . ARG A 1 98 ? -8.183 23.692 16.913 1.00 24.27 95 ARG A C 1
ATOM 755 O O . ARG A 1 98 ? -8.197 24.881 17.190 1.00 26.74 95 ARG A O 1
ATOM 763 N N . HIS A 1 99 ? -8.180 22.748 17.843 1.00 25.75 96 HIS A N 1
ATOM 764 C CA . HIS A 1 99 ? -8.120 23.089 19.269 1.00 26.43 96 HIS A CA 1
ATOM 765 C C . HIS A 1 99 ? -6.726 22.928 19.874 1.00 25.99 96 HIS A C 1
ATOM 766 O O . HIS A 1 99 ? -6.544 23.189 21.058 1.00 24.26 96 HIS A O 1
ATOM 773 N N . ASN A 1 100 ? -5.749 22.529 19.059 1.00 25.00 97 ASN A N 1
ATOM 774 C CA . ASN A 1 100 ? -4.357 22.353 19.506 1.00 24.49 97 ASN A CA 1
ATOM 775 C C . ASN A 1 100 ? -4.227 21.335 20.636 1.00 24.90 97 ASN A C 1
ATOM 776 O O . ASN A 1 100 ? -3.498 21.555 21.611 1.00 22.35 97 ASN A O 1
ATOM 781 N N . ILE A 1 101 ? -4.941 20.218 20.484 1.00 24.52 98 ILE A N 1
ATOM 782 C CA . ILE A 1 101 ? -4.954 19.138 21.463 1.00 23.91 98 ILE A CA 1
ATOM 783 C C . ILE A 1 101 ? -4.578 17.826 20.784 1.00 23.80 98 ILE A C 1
ATOM 784 O O . ILE A 1 101 ? -4.488 17.741 19.545 1.00 23.73 98 ILE A O 1
ATOM 789 N N . ARG A 1 102 ? -4.317 16.812 21.595 1.00 20.80 99 ARG A N 1
ATOM 790 C CA . ARG A 1 102 ? -3.878 15.531 21.071 1.00 22.05 99 ARG A CA 1
ATOM 791 C C . ARG A 1 102 ? -4.812 14.403 21.454 1.00 18.85 99 ARG A C 1
ATOM 792 O O . ARG A 1 102 ? -4.491 13.236 21.251 1.00 20.81 99 ARG A O 1
ATOM 800 N N . HIS A 1 103 ? -5.966 14.765 22.003 1.00 19.64 100 HIS A N 1
ATOM 801 C CA . HIS A 1 103 ? -7.010 13.817 22.379 1.00 23.38 100 HIS A CA 1
ATOM 802 C C . HIS A 1 103 ? -8.364 14.432 22.092 1.00 23.58 100 HIS A C 1
ATOM 803 O O . HIS A 1 103 ? -8.480 15.650 21.991 1.00 25.90 100 HIS A O 1
ATOM 810 N N . VAL A 1 104 ? -9.373 13.575 21.942 1.00 25.08 101 VAL A N 1
ATOM 811 C CA . VAL A 1 104 ? -10.771 13.987 21.959 1.00 23.93 101 VAL A CA 1
ATOM 812 C C . VAL A 1 104 ? -11.558 12.956 22.750 1.00 24.66 101 VAL A C 1
ATOM 813 O O . VAL A 1 104 ? -11.235 11.756 22.750 1.00 21.19 101 VAL A O 1
ATOM 817 N N . VAL A 1 105 ? -12.585 13.441 23.435 1.00 25.33 102 VAL A N 1
ATOM 818 C CA . VAL A 1 105 ? -13.500 12.587 24.174 1.00 24.30 102 VAL A CA 1
ATOM 819 C C . VAL A 1 105 ? -14.549 12.070 23.193 1.00 24.85 102 VAL A C 1
ATOM 820 O O . VAL A 1 105 ? -15.178 12.856 22.487 1.00 26.56 102 VAL A O 1
ATOM 824 N N . VAL A 1 106 ? -14.700 10.749 23.110 1.00 23.56 103 VAL A N 1
ATOM 825 C CA . VAL A 1 106 ? -15.711 10.146 22.249 1.00 23.31 103 VAL A CA 1
ATOM 826 C C . VAL A 1 106 ? -16.969 9.888 23.065 1.00 22.25 103 VAL A C 1
ATOM 827 O O . VAL A 1 106 ? -16.918 9.239 24.106 1.00 22.71 103 VAL A O 1
ATOM 831 N N . VAL A 1 107 ? -18.095 10.404 22.586 1.00 23.65 104 VAL A N 1
ATOM 832 C CA . VAL A 1 107 ? -19.381 10.222 23.248 1.00 22.92 104 VAL A CA 1
ATOM 833 C C . VAL A 1 107 ? -20.395 9.657 22.256 1.00 22.82 104 VAL A C 1
ATOM 834 O O . VAL A 1 107 ? -20.165 9.675 21.043 1.00 22.57 104 VAL A O 1
ATOM 838 N N . ASN A 1 108 ? -21.489 9.108 22.777 1.00 21.61 105 ASN A N 1
ATOM 839 C CA . ASN A 1 108 ? -22.575 8.628 21.933 1.00 24.19 105 ASN A CA 1
ATOM 840 C C . ASN A 1 108 ? -23.637 9.712 21.766 1.00 25.11 105 ASN A C 1
ATOM 841 O O . ASN A 1 108 ? -23.521 10.791 22.353 1.00 23.16 105 ASN A O 1
ATOM 846 N N . LYS A 1 109 ? -24.660 9.416 20.965 1.00 27.53 106 LYS A N 1
ATOM 847 C CA . LYS A 1 109 ? -25.767 10.351 20.684 1.00 28.21 106 LYS A CA 1
ATOM 848 C C . LYS A 1 109 ? -26.484 10.865 21.940 1.00 28.37 106 LYS A C 1
ATOM 849 O O . LYS A 1 109 ? -27.130 11.919 21.900 1.00 28.10 106 LYS A O 1
ATOM 855 N N . ASN A 1 110 ? -26.377 10.117 23.039 1.00 28.09 107 ASN A N 1
ATOM 856 C CA . ASN A 1 110 ? -26.972 10.502 24.318 1.00 28.42 107 ASN A CA 1
ATOM 857 C C . ASN A 1 110 ? -25.991 11.226 25.246 1.00 29.74 107 ASN A C 1
ATOM 858 O O . ASN A 1 110 ? -26.295 11.454 26.421 1.00 29.77 107 ASN A O 1
ATOM 863 N N . GLY A 1 111 ? -24.818 11.578 24.716 1.00 28.87 108 GLY A N 1
ATOM 864 C CA . GLY A 1 111 ? -23.819 12.355 25.452 1.00 28.34 108 GLY A CA 1
ATOM 865 C C . GLY A 1 111 ? -23.021 11.572 26.475 1.00 27.44 108 GLY A C 1
ATOM 866 O O . GLY A 1 111 ? -22.292 12.155 27.275 1.00 29.12 108 GLY A O 1
ATOM 867 N N . GLU A 1 112 ? -23.142 10.251 26.446 1.00 26.73 109 GLU A N 1
ATOM 868 C CA . GLU A 1 112 ? -22.431 9.399 27.391 1.00 26.50 109 GLU A CA 1
ATOM 869 C C . GLU A 1 112 ? -21.024 9.127 26.882 1.00 25.03 109 GLU A C 1
ATOM 870 O O . GLU A 1 112 ? -20.795 9.046 25.674 1.00 21.56 109 GLU A O 1
ATOM 876 N N . LEU A 1 113 ? -20.090 9.000 27.819 1.00 24.65 110 LEU A N 1
ATOM 877 C CA . LEU A 1 113 ? -18.699 8.694 27.508 1.00 24.92 110 LEU A CA 1
ATOM 878 C C . LEU A 1 113 ? -18.561 7.292 26.921 1.00 24.32 110 LEU A C 1
ATOM 879 O O . LEU A 1 113 ? -19.014 6.321 27.512 1.00 24.68 110 LEU A O 1
ATOM 884 N N . VAL A 1 114 ? -17.940 7.208 25.748 1.00 23.41 111 VAL A N 1
ATOM 885 C CA . VAL A 1 114 ? -17.654 5.943 25.091 1.00 22.68 111 VAL A CA 1
ATOM 886 C C . VAL A 1 114 ? -16.159 5.633 25.215 1.00 22.23 111 VAL A C 1
ATOM 887 O O . VAL A 1 114 ? -15.753 4.514 25.520 1.00 24.42 111 VAL A O 1
ATOM 891 N N . GLY A 1 115 ? -15.338 6.638 24.962 1.00 21.55 112 GLY A N 1
ATOM 892 C CA . GLY A 1 115 ? -13.911 6.463 25.029 1.00 21.89 112 GLY A CA 1
ATOM 893 C C . GLY A 1 115 ? -13.185 7.765 24.838 1.00 23.29 112 GLY A C 1
ATOM 894 O O . GLY A 1 115 ? -13.797 8.854 24.832 1.00 20.80 112 GLY A O 1
ATOM 895 N N . VAL A 1 116 ? -11.871 7.629 24.706 1.00 22.12 113 VAL A N 1
ATOM 896 C CA 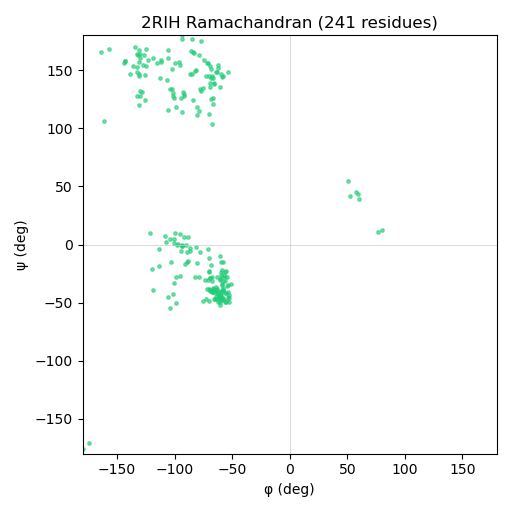. VAL A 1 116 ? -10.978 8.727 24.413 1.00 23.36 113 VAL A CA 1
ATOM 897 C C . VAL A 1 116 ? -10.096 8.291 23.243 1.00 24.24 113 VAL A C 1
ATOM 898 O O . VAL A 1 116 ? -9.479 7.220 23.268 1.00 24.18 113 VAL A O 1
ATOM 902 N N . LEU A 1 117 ? -10.063 9.126 22.218 1.00 23.41 114 LEU A N 1
ATOM 903 C CA . LEU A 1 117 ? -9.269 8.887 21.032 1.00 25.14 114 LEU A CA 1
ATOM 904 C C . LEU A 1 117 ? -8.016 9.760 21.109 1.00 26.11 114 LEU A C 1
ATOM 905 O O . LEU A 1 117 ? -8.091 10.944 21.434 1.00 25.75 114 LEU A O 1
ATOM 910 N N . SER A 1 118 ? -6.870 9.155 20.819 1.00 25.28 115 SER A N 1
ATOM 911 C CA . SER A 1 118 ? -5.602 9.837 20.825 1.00 25.80 115 SER A CA 1
ATOM 912 C C . SER A 1 118 ? -5.110 10.097 19.403 1.00 26.11 115 SER A C 1
ATOM 913 O O . SER A 1 118 ? -5.532 9.443 18.456 1.00 20.80 115 SER A O 1
ATOM 916 N N . ILE A 1 119 ? -4.189 11.047 19.283 1.00 26.01 116 ILE A N 1
ATOM 917 C CA . ILE A 1 119 ? -3.475 11.291 18.043 1.00 27.63 116 ILE A CA 1
ATOM 918 C C . ILE A 1 119 ? -2.670 10.034 17.606 1.00 27.19 116 ILE A C 1
ATOM 919 O O . ILE A 1 119 ? -2.483 9.783 16.413 1.00 24.49 116 ILE A O 1
ATOM 924 N N . ARG A 1 120 ? -2.234 9.232 18.573 1.00 26.50 117 ARG A N 1
ATOM 925 C CA . ARG A 1 120 ? -1.608 7.921 18.293 1.00 28.57 117 ARG A CA 1
ATOM 926 C C . ARG A 1 120 ? -2.503 6.992 17.496 1.00 28.24 117 ARG A C 1
ATOM 927 O O . ARG A 1 120 ? -2.020 6.231 16.648 1.00 29.29 117 ARG A O 1
ATOM 935 N N . ASP A 1 121 ? -3.796 7.016 17.813 1.00 26.92 118 ASP A N 1
ATOM 936 C CA . ASP A 1 121 ? -4.778 6.134 17.175 1.00 27.07 118 ASP A CA 1
ATOM 937 C C . ASP A 1 121 ? -5.023 6.489 15.711 1.00 28.26 118 ASP A C 1
ATOM 938 O O . ASP A 1 121 ? -5.359 5.620 14.894 1.00 28.18 118 ASP A O 1
ATOM 943 N N . LEU A 1 122 ? -4.855 7.767 15.383 1.00 27.75 119 LEU A N 1
ATOM 944 C CA . LEU A 1 122 ? -5.182 8.275 14.059 1.00 26.45 119 LEU A CA 1
ATOM 945 C C . LEU A 1 122 ? -4.003 8.335 13.101 1.00 27.41 119 LEU A C 1
ATOM 946 O O . LEU A 1 122 ? -4.185 8.277 11.883 1.00 29.06 119 LEU A O 1
ATOM 951 N N . CYS A 1 123 ? -2.799 8.472 13.643 1.00 27.00 120 CYS A N 1
ATOM 952 C CA . CYS A 1 123 ? -1.680 8.948 12.840 1.00 28.09 120 CYS A CA 1
ATOM 953 C C . CYS A 1 123 ? -0.625 7.919 12.452 1.00 29.07 120 CYS A C 1
ATOM 954 O O . CYS A 1 123 ? 0.350 8.272 11.791 1.00 28.08 120 CYS A O 1
ATOM 957 N N . PHE A 1 124 ? -0.828 6.658 12.832 1.00 31.80 121 PHE A N 1
ATOM 958 C CA . PHE A 1 124 ? 0.133 5.598 12.503 1.00 32.68 121 PHE A CA 1
ATOM 959 C C . PHE A 1 124 ? -0.254 4.745 11.277 1.00 34.03 121 PHE A C 1
ATOM 960 O O . PHE A 1 124 ? 0.561 4.555 10.367 1.00 36.19 121 PHE A O 1
ATOM 968 N N . GLU A 1 125 ? -1.482 4.235 11.240 1.00 31.81 122 GLU A N 1
ATOM 969 C CA . GLU A 1 125 ? -1.878 3.320 10.165 1.00 31.31 122 GLU A CA 1
ATOM 970 C C . GLU A 1 125 ? -2.168 4.036 8.840 1.00 30.79 122 GLU A C 1
ATOM 971 O O . GLU A 1 125 ? -2.916 5.008 8.800 1.00 28.17 122 GLU A O 1
ATOM 977 N N . ARG A 1 126 ? -1.591 3.514 7.759 1.00 32.40 123 ARG A N 1
ATOM 978 C CA . ARG A 1 126 ? -1.682 4.133 6.433 1.00 33.10 123 ARG A CA 1
ATOM 979 C C . ARG A 1 126 ? -3.092 4.372 5.943 1.00 31.64 123 ARG A C 1
ATOM 980 O O . ARG A 1 126 ? -3.395 5.459 5.462 1.00 30.60 123 ARG A O 1
ATOM 988 N N . ALA A 1 127 ? -3.931 3.341 6.031 1.00 29.06 124 ALA A N 1
ATOM 989 C CA . ALA A 1 127 ? -5.332 3.433 5.625 1.00 29.23 124 ALA A CA 1
ATOM 990 C C . ALA A 1 127 ? -6.034 4.595 6.315 1.00 27.03 124 ALA A C 1
ATOM 991 O O . ALA A 1 127 ? -6.904 5.249 5.729 1.00 26.91 124 ALA A O 1
ATOM 993 N N . ILE A 1 128 ? -5.650 4.851 7.563 1.00 26.17 125 ILE A N 1
ATOM 994 C CA . ILE A 1 128 ? -6.240 5.939 8.336 1.00 25.04 125 ILE A CA 1
ATOM 995 C C . ILE A 1 128 ? -5.669 7.280 7.840 1.00 22.95 125 ILE A C 1
ATOM 996 O O . ILE A 1 128 ? -6.423 8.210 7.574 1.00 23.85 125 ILE A O 1
ATOM 1001 N N . LEU A 1 129 ? -4.347 7.361 7.704 1.00 22.64 126 LEU A N 1
ATOM 1002 C CA . LEU A 1 129 ? -3.686 8.542 7.132 1.00 25.04 126 LEU A CA 1
ATOM 1003 C C . LEU A 1 129 ? -4.281 8.915 5.772 1.00 25.68 126 LEU A C 1
ATOM 1004 O O . LEU A 1 129 ? -4.531 10.089 5.488 1.00 23.07 126 LEU A O 1
ATOM 1009 N N . LEU A 1 130 ? -4.509 7.902 4.942 1.00 27.71 127 LEU A N 1
ATOM 1010 C CA . LEU A 1 130 ? -5.061 8.097 3.602 1.00 29.11 127 LEU A CA 1
ATOM 1011 C C . LEU A 1 130 ? -6.431 8.757 3.723 1.00 30.50 127 LEU A C 1
ATOM 1012 O O . LEU A 1 130 ? -6.724 9.740 3.044 1.00 30.08 127 LEU A O 1
ATOM 1017 N N . GLU A 1 131 ? -7.241 8.239 4.640 1.00 30.28 128 GLU A N 1
ATOM 1018 C CA . GLU A 1 131 ? -8.571 8.770 4.878 1.00 31.36 128 GLU A CA 1
ATOM 1019 C C . GLU A 1 131 ? -8.535 10.192 5.457 1.00 30.07 128 GLU A C 1
ATOM 1020 O O . GLU A 1 131 ? -9.367 11.025 5.095 1.00 32.63 128 GLU A O 1
ATOM 1026 N N . LEU A 1 132 ? -7.571 10.479 6.333 1.00 28.34 129 LEU A N 1
ATOM 1027 C CA . LEU A 1 132 ? -7.353 11.855 6.794 1.00 27.81 129 LEU A CA 1
ATOM 1028 C C . LEU A 1 132 ? -6.921 12.780 5.646 1.00 27.13 129 LEU A C 1
ATOM 1029 O O . LEU A 1 132 ? -7.294 13.947 5.617 1.00 26.64 129 LEU A O 1
ATOM 1034 N N . ALA A 1 133 ? -6.126 12.263 4.713 1.00 26.71 130 ALA A N 1
ATOM 1035 C CA . ALA A 1 133 ? -5.597 13.080 3.616 1.00 29.01 130 ALA A CA 1
ATOM 1036 C C . ALA A 1 133 ? -6.658 13.432 2.561 1.00 30.86 130 ALA A C 1
ATOM 1037 O O . ALA A 1 133 ? -6.587 14.488 1.935 1.00 29.69 130 ALA A O 1
ATOM 1039 N N . THR A 1 134 ? -7.635 12.544 2.377 1.00 34.08 131 THR A N 1
ATOM 1040 C CA . THR A 1 134 ? -8.689 12.716 1.377 1.00 36.73 131 THR A CA 1
ATOM 1041 C C . THR A 1 134 ? -9.702 13.804 1.748 1.00 40.19 131 THR A C 1
ATOM 1042 O O . THR A 1 134 ? -10.167 14.548 0.878 1.00 43.60 131 THR A O 1
ATOM 1046 N N . ALA A 1 135 ? -10.038 13.884 3.034 1.00 41.64 132 ALA A N 1
ATOM 1047 C CA . ALA A 1 135 ? -11.051 14.815 3.543 1.00 42.88 132 ALA A CA 1
ATOM 1048 C C . ALA A 1 135 ? -10.822 16.263 3.095 1.00 45.66 132 ALA A C 1
ATOM 1049 O O . ALA A 1 135 ? -11.735 16.919 2.579 1.00 47.83 132 ALA A O 1
ATOM 1051 N N . ILE B 1 5 ? 10.119 14.720 1.371 1.00 36.60 2 ILE B N 1
ATOM 1052 C CA . ILE B 1 5 ? 10.362 15.680 2.490 1.00 37.92 2 ILE B CA 1
ATOM 1053 C C . ILE B 1 5 ? 11.358 15.073 3.479 1.00 37.44 2 ILE B C 1
ATOM 1054 O O . ILE B 1 5 ? 11.213 13.914 3.880 1.00 37.13 2 ILE B O 1
ATOM 1059 N N . ARG B 1 6 ? 12.373 15.847 3.861 1.00 37.12 3 ARG B N 1
ATOM 1060 C CA . ARG B 1 6 ? 13.348 15.388 4.854 1.00 38.02 3 ARG B CA 1
ATOM 1061 C C . ARG B 1 6 ? 12.922 15.932 6.215 1.00 35.64 3 ARG B C 1
ATOM 1062 O O . ARG B 1 6 ? 12.213 16.934 6.291 1.00 32.07 3 ARG B O 1
ATOM 1070 N N . THR B 1 7 ? 13.358 15.275 7.286 1.00 35.79 4 THR B N 1
ATOM 1071 C CA . THR B 1 7 ? 12.952 15.673 8.641 1.00 37.11 4 THR B CA 1
ATOM 1072 C C . THR B 1 7 ? 13.354 17.119 8.968 1.00 36.90 4 THR B C 1
ATOM 1073 O O . THR B 1 7 ? 12.624 17.823 9.660 1.00 38.76 4 THR B O 1
ATOM 1077 N N . SER B 1 8 ? 14.496 17.563 8.446 1.00 37.47 5 SER B N 1
ATOM 1078 C CA . SER B 1 8 ? 14.952 18.942 8.6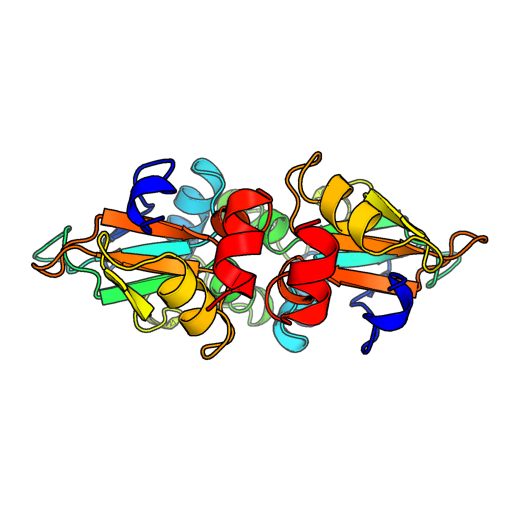33 1.00 37.67 5 SER B CA 1
ATOM 1079 C C . SER B 1 8 ? 13.941 19.975 8.122 1.00 38.13 5 SER B C 1
ATOM 1080 O O . SER B 1 8 ? 13.759 21.021 8.745 1.00 38.14 5 SER B O 1
ATOM 1083 N N . GLU B 1 9 ? 13.274 19.668 7.009 1.00 37.24 6 GLU B N 1
ATOM 1084 C CA . GLU B 1 9 ? 12.305 20.590 6.401 1.00 37.52 6 GLU B CA 1
ATOM 1085 C C . GLU B 1 9 ? 11.107 20.891 7.301 1.00 36.42 6 GLU B C 1
ATOM 1086 O O . GLU B 1 9 ? 10.507 21.959 7.192 1.00 34.95 6 GLU B O 1
ATOM 1092 N N . LEU B 1 10 ? 10.764 19.944 8.173 1.00 36.05 7 LEU B N 1
ATOM 1093 C CA . LEU B 1 10 ? 9.642 20.091 9.101 1.00 35.64 7 LEU B CA 1
ATOM 1094 C C . LEU B 1 10 ? 10.031 20.747 10.419 1.00 35.10 7 LEU B C 1
ATOM 1095 O O . LEU B 1 10 ? 9.160 21.155 11.188 1.00 35.19 7 LEU B O 1
ATOM 1100 N N . LEU B 1 11 ? 11.331 20.823 10.687 1.00 35.82 8 LEU B N 1
ATOM 1101 C CA . LEU B 1 11 ? 11.829 21.437 11.912 1.00 35.23 8 LEU B CA 1
ATOM 1102 C C . LEU B 1 11 ? 11.827 22.941 11.724 1.00 36.30 8 LEU B C 1
ATOM 1103 O O . LEU B 1 11 ? 12.592 23.462 10.914 1.00 39.46 8 LEU B O 1
ATOM 1108 N N . LYS B 1 12 ? 10.950 23.622 12.458 1.00 36.72 9 LYS B N 1
ATOM 1109 C CA . LYS B 1 12 ? 10.824 25.076 12.390 1.00 36.74 9 LYS B CA 1
ATOM 1110 C C . LYS B 1 12 ? 11.238 25.790 13.683 1.00 35.97 9 LYS B C 1
ATOM 1111 O O . LYS B 1 12 ? 11.516 26.983 13.656 1.00 34.40 9 LYS B O 1
ATOM 1117 N N . ARG B 1 13 ? 11.286 25.059 14.797 1.00 34.85 10 ARG B N 1
ATOM 1118 C CA . ARG B 1 13 ? 11.619 25.622 16.103 1.00 34.29 10 ARG B CA 1
ATOM 1119 C C . ARG B 1 13 ? 12.745 24.815 16.756 1.00 32.35 10 ARG B C 1
ATOM 1120 O O . ARG B 1 13 ? 12.919 23.629 16.454 1.00 31.81 10 ARG B O 1
ATOM 1128 N N . PRO B 1 14 ? 13.520 25.451 17.652 1.00 29.77 11 PRO B N 1
ATOM 1129 C CA . PRO B 1 14 ? 14.483 24.667 18.423 1.00 27.72 11 PRO B CA 1
ATOM 1130 C C . PRO B 1 14 ? 13.806 23.716 19.410 1.00 24.69 11 PRO B C 1
ATOM 1131 O O . PRO B 1 14 ? 12.715 24.014 19.914 1.00 21.44 11 PRO B O 1
ATOM 1135 N N . PRO B 1 15 ? 14.467 22.589 19.708 1.00 23.16 12 PRO B N 1
ATOM 1136 C CA . PRO B 1 15 ? 13.953 21.642 20.690 1.00 22.57 12 PRO B CA 1
ATOM 1137 C C . PRO B 1 15 ? 14.124 22.161 22.123 1.00 21.23 12 PRO B C 1
ATOM 1138 O O . PRO B 1 15 ? 14.931 23.052 22.367 1.00 20.89 12 PRO B O 1
ATOM 1142 N N . VAL B 1 16 ? 13.337 21.629 23.051 1.00 21.53 13 VAL B N 1
ATOM 1143 C CA . VAL B 1 16 ? 13.550 21.886 24.462 1.00 20.89 13 VAL B CA 1
ATOM 1144 C C . VAL B 1 16 ? 14.678 20.967 24.939 1.00 20.31 13 VAL B C 1
ATOM 1145 O O . VAL B 1 16 ? 14.584 19.741 24.858 1.00 18.34 13 VAL B O 1
ATOM 1149 N N . SER B 1 17 ? 15.766 21.573 25.394 1.00 21.42 14 SER B N 1
ATOM 1150 C CA . SER B 1 17 ? 16.873 20.821 25.950 1.00 22.67 14 SER B CA 1
ATOM 1151 C C . SER B 1 17 ? 17.323 21.448 27.271 1.00 22.56 14 SER B C 1
ATOM 1152 O O . SER B 1 17 ? 17.126 22.643 27.517 1.00 23.89 14 SER B O 1
ATOM 1155 N N . LEU B 1 18 ? 17.883 20.609 28.129 1.00 21.41 15 LEU B N 1
ATOM 1156 C CA . LEU B 1 18 ? 18.365 21.010 29.433 1.00 21.96 15 LEU B CA 1
ATOM 1157 C C . LEU B 1 18 ? 19.611 20.209 29.738 1.00 21.37 15 LEU B C 1
ATOM 1158 O O . LEU B 1 18 ? 19.787 19.112 29.201 1.00 22.70 15 LEU B O 1
ATOM 1163 N N . PRO B 1 19 ? 20.475 20.733 30.616 1.00 21.15 16 PRO B N 1
ATOM 1164 C CA . PRO B 1 19 ? 21.613 19.926 31.025 1.00 22.07 16 PRO B CA 1
ATOM 1165 C C . PRO B 1 19 ? 21.156 18.660 31.739 1.00 22.60 16 PRO B C 1
ATOM 1166 O O . PRO B 1 19 ? 20.072 18.637 32.343 1.00 18.89 16 PRO B O 1
ATOM 1170 N N . GLU B 1 20 ? 21.976 17.616 31.650 1.00 23.66 17 GLU B N 1
ATOM 1171 C CA . GLU B 1 20 ? 21.677 16.322 32.278 1.00 24.32 17 GLU B CA 1
ATOM 1172 C C . GLU B 1 20 ? 21.518 16.402 33.803 1.00 24.21 17 GLU B C 1
ATOM 1173 O O . GLU B 1 20 ? 20.983 15.477 34.429 1.00 21.08 17 GLU B O 1
ATOM 1179 N N . THR B 1 21 ? 21.974 17.516 34.374 1.00 21.89 18 THR B N 1
ATOM 1180 C CA . THR B 1 21 ? 21.806 17.830 35.789 1.00 22.88 18 THR B CA 1
ATOM 1181 C C . THR B 1 21 ? 20.425 18.419 36.158 1.00 20.20 18 THR B C 1
ATOM 1182 O O . THR B 1 21 ? 20.160 18.710 37.323 1.00 21.30 18 THR B O 1
ATOM 1186 N N . ALA B 1 22 ? 19.557 18.612 35.173 1.00 20.82 19 ALA B N 1
ATOM 1187 C CA . ALA B 1 22 ? 18.239 19.208 35.402 1.00 21.29 19 ALA B CA 1
ATOM 1188 C C . ALA B 1 22 ? 17.405 18.424 36.417 1.00 22.47 19 ALA B C 1
ATOM 1189 O O . ALA B 1 22 ? 17.502 17.191 36.496 1.00 21.70 19 ALA B O 1
ATOM 1191 N N . THR B 1 23 ? 16.614 19.155 37.203 1.00 21.50 20 THR B N 1
ATOM 1192 C CA . THR B 1 23 ? 15.636 18.542 38.099 1.00 21.77 20 THR B CA 1
ATOM 1193 C C . THR B 1 23 ? 14.382 18.227 37.302 1.00 21.55 20 THR B C 1
ATOM 1194 O O . THR B 1 23 ? 14.200 18.726 36.184 1.00 22.16 20 THR B O 1
ATOM 1198 N N . ILE B 1 24 ? 13.520 17.398 37.880 1.00 21.27 21 ILE B N 1
ATOM 1199 C CA . ILE B 1 24 ? 12.265 17.031 37.234 1.00 22.01 21 ILE B CA 1
ATOM 1200 C C . ILE B 1 24 ? 11.407 18.280 36.974 1.00 20.79 21 ILE B C 1
ATOM 1201 O O . ILE B 1 24 ? 10.866 18.439 35.882 1.00 21.62 21 ILE B O 1
ATOM 1206 N N . ARG B 1 25 ? 11.293 19.163 37.968 1.00 20.84 22 ARG B N 1
ATOM 1207 C CA . ARG B 1 25 ? 10.461 20.362 37.829 1.00 20.72 22 ARG B CA 1
ATOM 1208 C C . ARG B 1 25 ? 11.006 21.359 36.807 1.00 20.80 22 ARG B C 1
ATOM 1209 O O . ARG B 1 25 ? 10.227 22.069 36.154 1.00 19.15 22 ARG B O 1
ATOM 1217 N N . GLU B 1 26 ? 12.333 21.411 36.667 1.00 21.68 23 GLU B N 1
ATOM 1218 C CA . GLU B 1 26 ? 12.976 22.255 35.660 1.00 21.67 23 GLU B CA 1
ATOM 1219 C C . GLU B 1 26 ? 12.598 21.820 34.261 1.00 22.10 23 GLU B C 1
ATOM 1220 O O . GLU B 1 26 ? 12.344 22.667 33.403 1.00 22.37 23 GLU B O 1
ATOM 1226 N N . VAL B 1 27 ? 12.555 20.505 34.037 1.00 22.72 24 VAL B N 1
ATOM 1227 C CA . VAL B 1 27 ? 12.129 19.957 32.751 1.00 21.84 24 VAL B CA 1
ATOM 1228 C C . VAL B 1 27 ? 10.657 20.290 32.500 1.00 20.53 24 VAL B C 1
ATOM 1229 O O . VAL B 1 27 ? 10.301 20.741 31.410 1.00 19.07 24 VAL B O 1
ATOM 1233 N N . ALA B 1 28 ? 9.815 20.065 33.512 1.00 21.06 25 ALA B N 1
ATOM 1234 C CA . ALA B 1 28 ? 8.386 20.395 33.440 1.00 21.53 25 ALA B CA 1
ATOM 1235 C C . ALA B 1 28 ? 8.143 21.875 33.107 1.00 20.51 25 ALA B C 1
ATOM 1236 O O . ALA B 1 28 ? 7.274 22.197 32.295 1.00 21.58 25 ALA B O 1
ATOM 1238 N N . THR B 1 29 ? 8.918 22.763 33.719 1.00 21.22 26 THR B N 1
ATOM 1239 C CA . THR B 1 29 ? 8.817 24.207 33.445 1.00 22.16 26 THR B CA 1
ATOM 1240 C C . THR B 1 29 ? 9.074 24.531 31.968 1.00 21.78 26 THR B C 1
ATOM 1241 O O . THR B 1 29 ? 8.312 25.280 31.345 1.00 20.45 26 THR B O 1
ATOM 1245 N N . GLU B 1 30 ? 10.141 23.967 31.409 1.00 19.64 27 GLU B N 1
ATOM 1246 C CA . GLU B 1 30 ? 10.479 24.228 30.007 1.00 21.21 27 GLU B CA 1
ATOM 1247 C C . GLU B 1 30 ? 9.477 23.611 29.033 1.00 19.91 27 GLU B C 1
ATOM 1248 O O . GLU B 1 30 ? 9.124 24.224 28.029 1.00 21.42 27 GLU B O 1
ATOM 1254 N N . LEU B 1 31 ? 9.006 22.409 29.340 1.00 20.97 28 LEU B N 1
ATOM 1255 C CA . LEU B 1 31 ? 8.011 21.752 28.505 1.00 20.96 28 LEU B CA 1
ATOM 1256 C C . LEU B 1 31 ? 6.675 22.496 28.509 1.00 21.05 28 LEU B C 1
ATOM 1257 O O . LEU B 1 31 ? 6.102 22.731 27.448 1.00 23.31 28 LEU B O 1
ATOM 1262 N N . ALA B 1 32 ? 6.195 22.868 29.696 1.00 21.86 29 ALA B N 1
ATOM 1263 C CA . ALA B 1 32 ? 4.936 23.605 29.864 1.00 22.60 29 ALA B CA 1
ATOM 1264 C C . ALA B 1 32 ? 4.962 24.921 29.101 1.00 22.29 29 ALA B C 1
ATOM 1265 O O . ALA B 1 32 ? 4.030 25.271 28.383 1.00 23.02 29 ALA B O 1
ATOM 1267 N N . LYS B 1 33 ? 6.060 25.640 29.270 1.00 22.85 30 LYS B N 1
ATOM 1268 C CA . LYS B 1 33 ? 6.275 26.937 28.634 1.00 25.64 30 LYS B CA 1
ATOM 1269 C C . LYS B 1 33 ? 6.248 26.878 27.101 1.00 23.93 30 LYS B C 1
ATOM 1270 O O . LYS B 1 33 ? 5.652 27.733 26.455 1.00 22.54 30 LYS B O 1
ATOM 1276 N N . ASN B 1 34 ? 6.896 25.865 26.533 1.00 21.55 31 ASN B N 1
ATOM 1277 C CA . ASN B 1 34 ? 7.045 25.745 25.079 1.00 22.83 31 ASN B CA 1
ATOM 1278 C C . ASN B 1 34 ? 5.956 24.888 24.413 1.00 22.58 31 ASN B C 1
ATOM 1279 O O . ASN B 1 34 ? 5.950 24.728 23.203 1.00 24.92 31 ASN B O 1
ATOM 1284 N N . ARG B 1 35 ? 5.046 24.360 25.233 1.00 25.24 32 ARG B N 1
ATOM 1285 C CA A ARG B 1 35 ? 3.887 23.596 24.781 0.50 23.34 32 ARG B CA 1
ATOM 1286 C CA B ARG B 1 35 ? 3.883 23.614 24.759 0.50 23.99 32 ARG B CA 1
ATOM 1287 C C . ARG B 1 35 ? 4.291 22.372 23.968 1.00 22.74 32 ARG B C 1
ATOM 1288 O O . ARG B 1 35 ? 3.682 22.047 22.961 1.00 21.87 32 ARG B O 1
ATOM 1303 N N . VAL B 1 36 ? 5.325 21.683 24.434 1.00 22.24 33 VAL B N 1
ATOM 1304 C CA . VAL B 1 36 ? 5.769 20.459 23.780 1.00 22.63 33 VAL B CA 1
ATOM 1305 C C . VAL B 1 36 ? 5.909 19.359 24.831 1.00 22.26 33 VAL B C 1
ATOM 1306 O O . VAL B 1 36 ? 5.944 19.628 26.039 1.00 22.72 33 VAL B O 1
ATOM 1310 N N . GLY B 1 37 ? 5.979 18.123 24.360 1.00 22.36 34 GLY B N 1
ATOM 1311 C CA . GLY B 1 37 ? 5.902 16.967 25.233 1.00 22.71 34 GLY B CA 1
ATOM 1312 C C . GLY B 1 37 ? 7.185 16.226 25.570 1.00 22.55 34 GLY B C 1
ATOM 1313 O O . GLY B 1 37 ? 7.180 15.424 26.491 1.00 20.94 34 GLY B O 1
ATOM 1314 N N . LEU B 1 38 ? 8.268 16.469 24.834 1.00 22.55 35 LEU B N 1
ATOM 1315 C CA . LEU B 1 38 ? 9.528 15.767 25.068 1.00 22.09 35 LEU B CA 1
ATOM 1316 C C . LEU B 1 38 ? 10.699 16.740 25.167 1.00 21.31 35 LEU B C 1
ATOM 1317 O O . LEU B 1 38 ? 10.860 17.628 24.316 1.00 23.41 35 LEU B O 1
ATOM 1322 N N . ALA B 1 39 ? 11.511 16.543 26.204 1.00 20.04 36 ALA B N 1
ATOM 1323 C CA . ALA B 1 39 ? 12.714 17.327 26.460 1.00 18.77 36 ALA B CA 1
ATOM 1324 C C . ALA B 1 39 ? 13.949 16.445 26.276 1.00 20.15 36 ALA B C 1
ATOM 1325 O O . ALA B 1 39 ? 13.936 15.251 26.589 1.00 19.67 36 ALA B O 1
ATOM 1327 N N . VAL B 1 40 ? 15.012 17.031 25.740 1.00 20.26 37 VAL B N 1
ATOM 1328 C CA . VAL B 1 40 ? 16.263 16.328 25.598 1.00 20.15 37 VAL B CA 1
ATOM 1329 C C . VAL B 1 40 ? 17.212 16.774 26.706 1.00 18.70 37 VAL B C 1
ATOM 1330 O O . VAL B 1 40 ? 17.387 17.970 26.946 1.00 16.49 37 VAL B O 1
ATOM 1334 N N . LEU B 1 41 ? 17.812 15.804 27.387 1.00 18.40 38 LEU B N 1
ATOM 1335 C CA . LEU B 1 41 ? 18.873 16.083 28.347 1.00 20.67 38 LEU B CA 1
ATOM 1336 C C . LEU B 1 41 ? 20.201 15.968 27.616 1.00 20.95 38 LEU B C 1
ATOM 1337 O O . LEU B 1 41 ? 20.444 14.994 26.904 1.00 20.58 38 LEU B O 1
ATOM 1342 N N . THR B 1 42 ? 21.055 16.975 27.787 1.00 21.46 39 THR B N 1
ATOM 1343 C CA . THR B 1 42 ? 22.293 17.059 27.030 1.00 23.04 39 THR B CA 1
ATOM 1344 C C . THR B 1 42 ? 23.515 16.864 27.929 1.00 24.16 39 THR B C 1
ATOM 1345 O O . THR B 1 42 ? 23.434 17.018 29.140 1.00 23.14 39 THR B O 1
ATOM 1349 N N . ALA B 1 43 ? 24.632 16.488 27.316 1.00 27.75 40 ALA B N 1
ATOM 1350 C CA . ALA B 1 43 ? 25.860 16.171 28.043 1.00 30.48 40 ALA B CA 1
ATOM 1351 C C . ALA B 1 43 ? 26.473 17.392 28.717 1.00 30.72 40 ALA B C 1
ATOM 1352 O O . ALA B 1 43 ? 26.415 18.496 28.182 1.00 28.74 40 ALA B O 1
ATOM 1354 N N . ARG B 1 44 ? 27.060 17.172 29.893 1.00 35.46 41 ARG B N 1
ATOM 1355 C CA A ARG B 1 44 ? 27.815 18.196 30.622 0.50 37.19 41 ARG B CA 1
ATOM 1356 C CA B ARG B 1 44 ? 27.772 18.233 30.606 0.50 37.72 41 ARG B CA 1
ATOM 1357 C C . ARG B 1 44 ? 28.903 18.828 29.760 1.00 38.76 41 ARG B C 1
ATOM 1358 O O . ARG B 1 44 ? 29.181 20.014 29.860 1.00 41.92 41 ARG B O 1
ATOM 1373 N N . ASP B 1 45 ? 29.542 18.007 28.935 1.00 38.53 42 ASP B N 1
ATOM 1374 C CA . ASP B 1 45 ? 30.658 18.452 28.101 1.00 38.35 42 ASP B CA 1
ATOM 1375 C C . ASP B 1 45 ? 30.255 18.992 26.723 1.00 37.51 42 ASP B C 1
ATOM 1376 O O . ASP B 1 45 ? 31.113 19.491 25.991 1.00 37.11 42 ASP B O 1
ATOM 1381 N N . ASN B 1 46 ? 28.972 18.883 26.368 1.00 34.16 43 ASN B N 1
ATOM 1382 C CA . ASN B 1 46 ? 28.477 19.360 25.073 1.00 33.13 43 ASN B CA 1
ATOM 1383 C C . ASN B 1 46 ? 26.957 19.531 25.114 1.00 31.34 43 ASN B C 1
ATOM 1384 O O . ASN B 1 46 ? 26.228 18.539 25.079 1.00 26.15 43 ASN B O 1
ATOM 1389 N N . PRO B 1 47 ? 26.473 20.793 25.162 1.00 32.45 44 PRO B N 1
ATOM 1390 C CA . PRO B 1 47 ? 25.033 21.030 25.258 1.00 31.81 44 PRO B CA 1
ATOM 1391 C C . PRO B 1 47 ? 24.271 20.694 23.977 1.00 31.74 44 PRO B C 1
ATOM 1392 O O . PRO B 1 47 ? 23.050 20.798 23.957 1.00 35.04 44 PRO B O 1
ATOM 1396 N N . LYS B 1 48 ? 24.985 20.309 22.921 1.00 31.52 45 LYS B N 1
ATOM 1397 C CA . LYS B 1 48 ? 24.361 19.882 21.668 1.00 30.80 45 LYS B CA 1
ATOM 1398 C C . LYS B 1 48 ? 24.401 18.368 21.502 1.00 29.22 45 LYS B C 1
ATOM 1399 O O . LYS B 1 48 ? 24.016 17.862 20.457 1.00 28.11 45 LYS B O 1
ATOM 1405 N N . ARG B 1 49 ? 24.879 17.645 22.514 1.00 27.62 46 ARG B N 1
ATOM 1406 C CA . ARG B 1 49 ? 24.950 16.191 22.431 1.00 29.02 46 ARG B CA 1
ATOM 1407 C C . ARG B 1 49 ? 23.854 15.574 23.286 1.00 26.28 46 ARG B C 1
ATOM 1408 O O . ARG B 1 49 ? 23.864 15.746 24.501 1.00 25.06 46 ARG B O 1
ATOM 1416 N N . PRO B 1 50 ? 22.901 14.866 22.655 1.00 26.89 47 PRO B N 1
ATOM 1417 C CA . PRO B 1 50 ? 21.838 14.226 23.439 1.00 26.93 47 PRO B CA 1
ATOM 1418 C C . PRO B 1 50 ? 22.351 13.059 24.277 1.00 24.89 47 PRO B C 1
ATOM 1419 O O . PRO B 1 50 ? 23.174 12.274 23.809 1.00 25.57 47 PRO B O 1
ATOM 1423 N N . VAL B 1 51 ? 21.864 12.970 25.510 1.00 26.06 48 VAL B N 1
ATOM 1424 C CA . VAL B 1 51 ? 22.204 11.889 26.436 1.00 25.16 48 VAL B CA 1
ATOM 1425 C C . VAL B 1 51 ? 20.948 11.083 26.839 1.00 25.75 48 VAL B C 1
ATOM 1426 O O . VAL B 1 51 ? 20.994 9.860 26.956 1.00 25.74 48 VAL B O 1
ATOM 1430 N N . ALA B 1 52 ? 19.833 11.770 27.049 1.00 23.46 49 ALA B N 1
ATOM 1431 C CA . ALA B 1 52 ? 18.583 11.117 27.403 1.00 23.06 49 ALA B CA 1
ATOM 1432 C C . ALA B 1 52 ? 17.407 12.019 27.041 1.00 22.88 49 ALA B C 1
ATOM 1433 O O . ALA B 1 52 ? 17.599 13.191 26.709 1.00 22.04 49 ALA B O 1
ATOM 1435 N N . VAL B 1 53 ? 16.199 11.460 27.086 1.00 22.21 50 VAL B N 1
ATOM 1436 C CA . VAL B 1 53 ? 14.984 12.227 26.871 1.00 21.40 50 VAL B CA 1
ATOM 1437 C C . VAL B 1 53 ? 14.016 12.029 28.041 1.00 22.38 50 VAL B C 1
ATOM 1438 O O . VAL B 1 53 ? 13.958 10.941 28.655 1.00 21.45 50 VAL B O 1
ATOM 1442 N N . VAL B 1 54 ? 13.277 13.096 28.342 1.00 21.96 51 VAL B N 1
ATOM 1443 C CA . VAL B 1 54 ? 12.232 13.085 29.366 1.00 21.96 51 VAL B CA 1
ATOM 1444 C C . VAL B 1 54 ? 10.931 13.577 28.756 1.00 21.71 51 VAL B C 1
ATOM 1445 O O . VAL B 1 54 ? 10.855 14.680 28.229 1.00 23.39 51 VAL B O 1
ATOM 1449 N N . SER B 1 55 ? 9.911 12.746 28.886 1.00 21.81 52 SER B N 1
ATOM 1450 C CA . SER B 1 55 ? 8.591 13.004 28.367 1.00 23.00 52 SER B CA 1
ATOM 1451 C C . SER B 1 55 ? 7.706 13.512 29.484 1.00 22.44 52 SER B C 1
ATOM 1452 O O . SER B 1 55 ? 7.948 13.231 30.652 1.00 22.06 52 SER B O 1
ATOM 1455 N N . GLU B 1 56 ? 6.663 14.242 29.114 1.00 22.66 53 GLU B N 1
ATOM 1456 C CA . GLU B 1 56 ? 5.591 14.583 30.058 1.00 24.69 53 GLU B CA 1
ATOM 1457 C C . GLU B 1 56 ? 4.980 13.317 30.693 1.00 22.85 53 GLU B C 1
ATOM 1458 O O . GLU B 1 56 ? 4.497 13.354 31.827 1.00 23.88 53 GLU B O 1
ATOM 1464 N N . ARG B 1 57 ? 5.035 12.203 29.962 1.00 24.10 54 ARG B N 1
ATOM 1465 C CA . ARG B 1 57 ? 4.622 10.894 30.471 1.00 24.34 54 ARG B CA 1
ATOM 1466 C C . ARG B 1 57 ? 5.461 10.430 31.674 1.00 23.07 54 ARG B C 1
ATOM 1467 O O . ARG B 1 57 ? 4.930 9.858 32.627 1.00 21.02 54 ARG B O 1
ATOM 1475 N N . ASP B 1 58 ? 6.771 10.662 31.604 1.00 21.98 55 ASP B N 1
ATOM 1476 C CA . ASP B 1 58 ? 7.696 10.312 32.675 1.00 23.57 55 ASP B CA 1
ATOM 1477 C C . ASP B 1 58 ? 7.419 11.167 33.913 1.00 22.52 55 ASP B C 1
ATOM 1478 O O . ASP B 1 58 ? 7.467 10.681 35.034 1.00 21.44 55 ASP B O 1
ATOM 1483 N N . ILE B 1 59 ? 7.139 12.448 33.692 1.00 23.09 56 ILE B N 1
ATOM 1484 C CA . ILE B 1 59 ? 6.857 13.377 34.785 1.00 23.27 56 ILE B C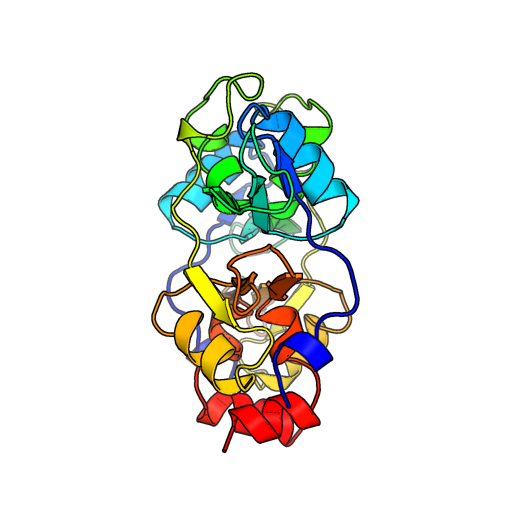A 1
ATOM 1485 C C . ILE B 1 59 ? 5.527 12.984 35.446 1.00 21.01 56 ILE B C 1
ATOM 1486 O O . ILE B 1 59 ? 5.412 13.002 36.667 1.00 21.16 56 ILE B O 1
ATOM 1491 N N . LEU B 1 60 ? 4.550 12.609 34.624 1.00 22.79 57 LEU B N 1
ATOM 1492 C CA . LEU B 1 60 ? 3.253 12.104 35.084 1.00 24.42 57 LEU B CA 1
ATOM 1493 C C . LEU B 1 60 ? 3.420 10.923 36.036 1.00 23.92 57 LEU B C 1
ATOM 1494 O O . LEU B 1 60 ? 2.804 10.881 37.101 1.00 23.56 57 LEU B O 1
ATOM 1499 N N A ARG B 1 61 ? 4.262 9.975 35.636 0.50 23.18 58 ARG B N 1
ATOM 1500 N N B ARG B 1 61 ? 4.235 9.955 35.620 0.50 24.23 58 ARG B N 1
ATOM 1501 C CA A ARG B 1 61 ? 4.543 8.782 36.431 0.50 22.76 58 ARG B CA 1
ATOM 1502 C CA B ARG B 1 61 ? 4.558 8.782 36.441 0.50 24.82 58 ARG B CA 1
ATOM 1503 C C A ARG B 1 61 ? 5.287 9.132 37.726 0.50 21.27 58 ARG B C 1
ATOM 1504 C C B ARG B 1 61 ? 5.246 9.174 37.745 0.50 22.41 58 ARG B C 1
ATOM 1505 O O A ARG B 1 61 ? 5.052 8.510 38.752 0.50 20.17 58 ARG B O 1
ATOM 1506 O O B ARG B 1 61 ? 4.935 8.625 38.794 0.50 20.92 58 ARG B O 1
ATOM 1521 N N . ALA B 1 62 ? 6.172 10.130 37.674 1.00 21.77 59 ALA B N 1
ATOM 1522 C CA . ALA B 1 62 ? 6.861 10.640 38.877 1.00 20.57 59 ALA B CA 1
ATOM 1523 C C . ALA B 1 62 ? 5.872 11.219 39.891 1.00 19.30 59 ALA B C 1
ATOM 1524 O O . ALA B 1 62 ? 6.021 11.011 41.097 1.00 20.79 59 ALA B O 1
ATOM 1526 N N . VAL B 1 63 ? 4.871 11.945 39.391 1.00 19.22 60 VAL B N 1
ATOM 1527 C CA . VAL B 1 63 ? 3.772 12.453 40.215 1.00 20.16 60 VAL B CA 1
ATOM 1528 C C . VAL B 1 63 ? 2.978 11.300 40.842 1.00 21.00 60 VAL B C 1
ATOM 1529 O O . VAL B 1 63 ? 2.726 11.296 42.050 1.00 21.24 60 VAL B O 1
ATOM 1533 N N . ALA B 1 64 ? 2.594 10.324 40.019 1.00 22.12 61 ALA B N 1
ATOM 1534 C CA . ALA B 1 64 ? 1.867 9.139 40.490 1.00 23.06 61 ALA B CA 1
ATOM 1535 C C . ALA B 1 64 ? 2.606 8.442 41.634 1.00 25.46 61 ALA B C 1
ATOM 1536 O O . ALA B 1 64 ? 1.987 8.027 42.615 1.00 24.88 61 ALA B O 1
ATOM 1538 N N . GLN B 1 65 ? 3.932 8.351 41.507 1.00 27.02 62 GLN B N 1
ATOM 1539 C CA . GLN B 1 65 ? 4.779 7.641 42.469 1.00 28.22 62 GLN B CA 1
ATOM 1540 C C . GLN B 1 65 ? 5.268 8.507 43.645 1.00 26.72 62 GLN B C 1
ATOM 1541 O O . GLN B 1 65 ? 6.056 8.048 44.469 1.00 26.42 62 GLN B O 1
ATOM 1547 N N . ARG B 1 66 ? 4.783 9.741 43.734 1.00 26.08 63 ARG B N 1
ATOM 1548 C CA . ARG B 1 66 ? 5.213 10.695 44.766 1.00 26.55 63 ARG B CA 1
ATOM 1549 C C . ARG B 1 66 ? 6.722 10.881 44.867 1.00 25.94 63 ARG B C 1
ATOM 1550 O O . ARG B 1 66 ? 7.269 10.954 45.972 1.00 24.54 63 ARG B O 1
ATOM 1558 N N . LEU B 1 67 ? 7.398 10.963 43.726 1.00 26.48 64 LEU B N 1
ATOM 1559 C CA . LEU B 1 67 ? 8.824 11.277 43.732 1.00 26.36 64 LEU B CA 1
ATOM 1560 C C . LEU B 1 67 ? 8.998 12.741 44.115 1.00 26.36 64 LEU B C 1
ATOM 1561 O O . LEU B 1 67 ? 8.073 13.542 43.948 1.00 26.60 64 LEU B O 1
ATOM 1566 N N . ASP B 1 68 ? 10.171 13.076 44.648 1.00 25.37 65 ASP B N 1
ATOM 1567 C CA . ASP B 1 68 ? 10.554 14.467 44.880 1.00 24.85 65 ASP B CA 1
ATOM 1568 C C . ASP B 1 68 ? 10.797 15.096 43.507 1.00 23.11 65 ASP B C 1
ATOM 1569 O O . ASP B 1 68 ? 11.752 14.743 42.815 1.00 21.95 65 ASP B O 1
ATOM 1574 N N . LEU B 1 69 ? 9.937 16.032 43.122 1.00 22.31 66 LEU B N 1
ATOM 1575 C CA . LEU B 1 69 ? 10.000 16.629 41.778 1.00 24.52 66 LEU B CA 1
ATOM 1576 C C . LEU B 1 69 ? 11.110 17.677 41.662 1.00 24.33 66 LEU B C 1
ATOM 1577 O O . LEU B 1 69 ? 11.379 18.180 40.578 1.00 25.94 66 LEU B O 1
ATOM 1582 N N . ASP B 1 70 ? 11.751 17.998 42.785 1.00 24.90 67 ASP B N 1
ATOM 1583 C CA . ASP B 1 70 ? 12.960 18.821 42.785 1.00 24.51 67 ASP B CA 1
ATOM 1584 C C . ASP B 1 70 ? 14.231 17.966 42.749 1.00 23.70 67 ASP B C 1
ATOM 1585 O O . ASP B 1 70 ? 15.336 18.497 42.690 1.00 25.00 67 ASP B O 1
ATOM 1590 N N . GLY B 1 71 ? 14.060 16.646 42.748 1.00 22.49 68 GLY B N 1
ATOM 1591 C CA . GLY B 1 71 ? 15.168 15.720 42.538 1.00 23.87 68 GLY B CA 1
ATOM 1592 C C . GLY B 1 71 ? 15.544 15.668 41.066 1.00 23.50 68 GLY B C 1
ATOM 1593 O O . GLY B 1 71 ? 14.867 16.273 40.233 1.00 20.66 68 GLY B O 1
ATOM 1594 N N . PRO B 1 72 ? 16.623 14.936 40.733 1.00 25.20 69 PRO B N 1
ATOM 1595 C CA . PRO B 1 72 ? 17.152 14.887 39.371 1.00 25.67 69 PRO B CA 1
ATOM 1596 C C . PRO B 1 72 ? 16.231 14.205 38.349 1.00 24.15 69 PRO B C 1
ATOM 1597 O O . PRO B 1 72 ? 15.580 13.214 38.667 1.00 24.38 69 PRO B O 1
ATOM 1601 N N . ALA B 1 73 ? 16.212 14.729 37.128 1.00 23.69 70 ALA B N 1
ATOM 1602 C CA . ALA B 1 73 ? 15.402 14.160 36.041 1.00 24.73 70 ALA B CA 1
ATOM 1603 C C . ALA B 1 73 ? 16.023 12.920 35.382 1.00 23.25 70 ALA B C 1
ATOM 1604 O O . ALA B 1 73 ? 15.300 12.082 34.847 1.00 20.97 70 ALA B O 1
ATOM 1606 N N . MET B 1 74 ? 17.350 12.803 35.401 1.00 24.70 71 MET B N 1
ATOM 1607 C CA . MET B 1 74 ? 18.017 11.703 34.687 1.00 25.54 71 MET B CA 1
ATOM 1608 C C . MET B 1 74 ? 17.484 10.303 35.067 1.00 25.74 71 MET B C 1
ATOM 1609 O O . MET B 1 74 ? 17.244 9.484 34.184 1.00 24.99 71 MET B O 1
ATOM 1614 N N . PRO B 1 75 ? 17.287 10.025 36.370 1.00 26.74 72 PRO B N 1
ATOM 1615 C CA . PRO B 1 75 ? 16.711 8.716 36.726 1.00 26.44 72 PRO B CA 1
ATOM 1616 C C . PRO B 1 75 ? 15.345 8.378 36.087 1.00 25.46 72 PRO B C 1
ATOM 1617 O O . PRO B 1 75 ? 15.049 7.202 35.918 1.00 26.33 72 PRO B O 1
ATOM 1621 N N . ILE B 1 76 ? 14.530 9.376 35.728 1.00 25.07 73 ILE B N 1
ATOM 1622 C CA . ILE B 1 76 ? 13.250 9.108 35.029 1.00 24.04 73 ILE B CA 1
ATOM 1623 C C . ILE B 1 76 ? 13.371 9.183 33.491 1.00 23.08 73 ILE B C 1
ATOM 1624 O O . ILE B 1 76 ? 12.390 8.981 32.777 1.00 23.72 73 ILE B O 1
ATOM 1629 N N . ALA B 1 77 ? 14.572 9.475 32.997 1.00 23.12 74 ALA B N 1
ATOM 1630 C CA . ALA B 1 77 ? 14.811 9.646 31.564 1.00 23.37 74 ALA B CA 1
ATOM 1631 C C . ALA B 1 77 ? 15.041 8.310 30.888 1.00 22.91 74 ALA B C 1
ATOM 1632 O O . ALA B 1 77 ? 15.278 7.297 31.555 1.00 24.39 74 ALA B O 1
ATOM 1634 N N . ASN B 1 78 ? 14.978 8.323 29.559 1.00 22.82 75 ASN B N 1
ATOM 1635 C CA . ASN B 1 78 ? 15.258 7.144 28.742 1.00 25.37 75 ASN B CA 1
ATOM 1636 C C . ASN B 1 78 ? 16.190 7.474 27.581 1.00 23.26 75 ASN B C 1
ATOM 1637 O O . ASN B 1 78 ? 16.399 8.634 27.235 1.00 21.77 75 ASN B O 1
ATOM 1642 N N . SER B 1 79 ? 16.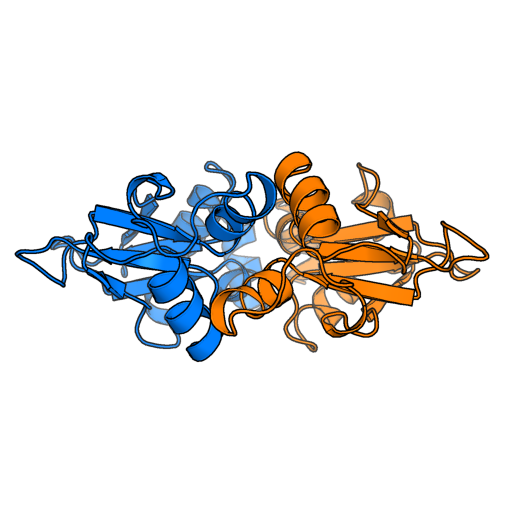759 6.437 26.993 1.00 22.80 76 SER B N 1
ATOM 1643 C CA . SER B 1 79 ? 17.707 6.602 25.901 1.00 24.26 76 SER B CA 1
ATOM 1644 C C . SER B 1 79 ? 16.947 7.193 24.699 1.00 23.88 76 SER B C 1
ATOM 1645 O O . SER B 1 79 ? 15.800 6.819 24.454 1.00 22.99 76 SER B O 1
ATOM 1648 N N . PRO B 1 80 ? 17.550 8.163 23.983 1.00 24.00 77 PRO B N 1
ATOM 1649 C CA . PRO B 1 80 ? 16.795 8.760 22.882 1.00 25.46 77 PRO B CA 1
ATOM 1650 C C . PRO B 1 80 ? 16.658 7.839 21.676 1.00 24.54 77 PRO B C 1
ATOM 1651 O O . PRO B 1 80 ? 17.583 7.080 21.371 1.00 23.49 77 PRO B O 1
ATOM 1655 N N . ILE B 1 81 ? 15.515 7.923 21.002 1.00 23.46 78 ILE B N 1
ATOM 1656 C CA . ILE B 1 81 ? 15.322 7.284 19.702 1.00 25.03 78 ILE B CA 1
ATOM 1657 C C . ILE B 1 81 ? 15.502 8.401 18.675 1.00 24.66 78 ILE B C 1
ATOM 1658 O O . ILE B 1 81 ? 14.844 9.437 18.756 1.00 26.51 78 ILE B O 1
ATOM 1663 N N . THR B 1 82 ? 16.393 8.190 17.714 1.00 24.47 79 THR B N 1
ATOM 1664 C CA . THR B 1 82 ? 16.808 9.264 16.822 1.00 23.47 79 THR B CA 1
ATOM 1665 C C . THR B 1 82 ? 16.635 8.939 15.339 1.00 22.10 79 THR B C 1
ATOM 1666 O O . THR B 1 82 ? 16.623 7.779 14.941 1.00 22.61 79 THR B O 1
ATOM 1670 N N . VAL B 1 83 ? 16.473 9.996 14.550 1.00 23.27 80 VAL B N 1
ATOM 1671 C CA . VAL B 1 83 ? 16.536 9.949 13.091 1.00 25.14 80 VAL B CA 1
ATOM 1672 C C . VAL B 1 83 ? 17.484 11.062 12.653 1.00 25.48 80 VAL B C 1
ATOM 1673 O O . VAL B 1 83 ? 17.742 11.996 13.418 1.00 24.47 80 VAL B O 1
ATOM 1677 N N . LEU B 1 84 ? 18.006 10.956 11.432 1.00 26.02 81 LEU B N 1
ATOM 1678 C CA . LEU B 1 84 ? 18.868 11.992 10.874 1.00 25.75 81 LEU B CA 1
ATOM 1679 C C . LEU B 1 84 ? 18.048 13.143 10.312 1.00 25.92 81 LEU B C 1
ATOM 1680 O O . LEU B 1 84 ? 16.916 12.950 9.862 1.00 25.22 81 LEU B O 1
ATOM 1685 N N . ASP B 1 85 ? 18.629 14.344 10.358 1.00 26.23 82 ASP B N 1
ATOM 1686 C CA . ASP B 1 85 ? 18.049 15.526 9.720 1.00 27.63 82 ASP B CA 1
ATOM 1687 C C . ASP B 1 85 ? 17.892 15.277 8.211 1.00 28.86 82 ASP B C 1
ATOM 1688 O O . ASP B 1 85 ? 17.004 15.824 7.552 1.00 29.95 82 ASP B O 1
ATOM 1693 N N . THR B 1 86 ? 18.771 14.424 7.701 1.00 29.52 83 THR B N 1
ATOM 1694 C CA . THR B 1 86 ? 18.805 14.016 6.305 1.00 30.63 83 THR B CA 1
ATOM 1695 C C . THR B 1 86 ? 17.786 12.931 5.941 1.00 31.08 83 THR B C 1
ATOM 1696 O O . THR B 1 86 ? 17.513 12.714 4.760 1.00 30.08 83 THR B O 1
ATOM 1700 N N . ASP B 1 87 ? 17.229 12.247 6.940 1.00 29.99 84 ASP B N 1
ATOM 1701 C CA . ASP B 1 87 ? 16.302 11.146 6.670 1.00 30.28 84 ASP B CA 1
ATOM 1702 C C . ASP B 1 87 ? 14.973 11.641 6.106 1.00 30.79 84 ASP B C 1
ATOM 1703 O O . ASP B 1 87 ? 14.492 12.711 6.492 1.00 30.62 84 ASP B O 1
ATOM 1708 N N . PRO B 1 88 ? 14.366 10.853 5.198 1.00 31.72 85 PRO B N 1
ATOM 1709 C CA . PRO B 1 88 ? 13.017 11.176 4.747 1.00 30.97 85 PRO B CA 1
ATOM 1710 C C . PRO B 1 88 ? 12.053 11.066 5.915 1.00 30.12 85 PRO B C 1
ATOM 1711 O O . PRO B 1 88 ? 12.257 10.235 6.790 1.00 32.13 85 PRO B O 1
ATOM 1715 N N . VAL B 1 89 ? 11.009 11.885 5.917 1.00 30.16 86 VAL B N 1
ATOM 1716 C CA . VAL B 1 89 ? 10.056 11.920 7.022 1.00 29.23 86 VAL B CA 1
ATOM 1717 C C . VAL B 1 89 ? 9.356 10.582 7.280 1.00 27.36 86 VAL B C 1
ATOM 1718 O O . VAL B 1 89 ? 8.941 10.326 8.416 1.00 26.75 86 VAL B O 1
ATOM 1722 N N . HIS B 1 90 ? 9.225 9.729 6.260 1.00 26.83 87 HIS B N 1
ATOM 1723 C CA . HIS B 1 90 ? 8.617 8.397 6.469 1.00 27.44 87 HIS B CA 1
ATOM 1724 C C . HIS B 1 90 ? 9.406 7.549 7.479 1.00 24.83 87 HIS B C 1
ATOM 1725 O O . HIS B 1 90 ? 8.819 6.729 8.185 1.00 24.13 87 HIS B O 1
ATOM 1732 N N . VAL B 1 91 ? 10.721 7.757 7.553 1.00 22.76 88 VAL B N 1
ATOM 1733 C CA . VAL B 1 91 ? 11.551 7.057 8.531 1.00 23.56 88 VAL B CA 1
ATOM 1734 C C . VAL B 1 91 ? 11.190 7.510 9.949 1.00 24.00 88 VAL B C 1
ATOM 1735 O O . VAL B 1 91 ? 11.104 6.684 10.867 1.00 25.23 88 VAL B O 1
ATOM 1739 N N . ALA B 1 92 ? 10.955 8.813 10.121 1.00 23.32 89 ALA B N 1
ATOM 1740 C CA . ALA B 1 92 ? 10.536 9.355 11.415 1.00 23.56 89 ALA B CA 1
ATOM 1741 C C . ALA B 1 92 ? 9.196 8.756 11.862 1.00 22.62 89 ALA B C 1
ATOM 1742 O O . ALA B 1 92 ? 9.046 8.355 13.014 1.00 24.30 89 ALA B O 1
ATOM 1744 N N . ALA B 1 93 ? 8.243 8.685 10.935 1.00 23.04 90 ALA B N 1
ATOM 1745 C CA . ALA B 1 93 ? 6.925 8.096 11.184 1.00 22.68 90 ALA B CA 1
ATOM 1746 C C . ALA B 1 93 ? 7.013 6.602 11.524 1.00 19.75 90 ALA B C 1
ATOM 1747 O O . ALA B 1 93 ? 6.270 6.105 12.365 1.00 22.36 90 ALA B O 1
ATOM 1749 N N . GLU B 1 94 ? 7.914 5.897 10.848 1.00 19.87 91 GLU B N 1
ATOM 1750 C CA . GLU B 1 94 ? 8.145 4.482 11.104 1.00 20.81 91 GLU B CA 1
ATOM 1751 C C . GLU B 1 94 ? 8.669 4.224 12.509 1.00 18.39 91 GLU B C 1
ATOM 1752 O O . GLU B 1 94 ? 8.210 3.316 13.175 1.00 20.73 91 GLU B O 1
ATOM 1758 N N . LYS B 1 95 ? 9.606 5.039 12.972 1.00 21.74 92 LYS B N 1
ATOM 1759 C CA . LYS B 1 95 ? 10.184 4.847 14.303 1.00 20.68 92 LYS B CA 1
ATOM 1760 C C . LYS B 1 95 ? 9.197 5.166 15.426 1.00 21.39 92 LYS B C 1
ATOM 1761 O O . LYS B 1 95 ? 9.178 4.479 16.442 1.00 19.73 92 LYS B O 1
ATOM 1767 N N . MET B 1 96 ? 8.387 6.205 15.245 1.00 22.34 93 MET B N 1
ATOM 1768 C CA . MET B 1 96 ? 7.329 6.552 16.205 1.00 23.09 93 MET B CA 1
ATOM 1769 C C . MET B 1 96 ? 6.320 5.407 16.363 1.00 21.75 93 MET B C 1
ATOM 1770 O O . MET B 1 96 ? 5.936 5.034 17.468 1.00 19.93 93 MET B O 1
ATOM 1775 N N A ARG B 1 97 ? 5.919 4.875 15.219 0.50 21.93 94 ARG B N 1
ATOM 1776 N N B ARG B 1 97 ? 5.886 4.849 15.239 0.50 22.08 94 ARG B N 1
ATOM 1777 C CA A ARG B 1 97 ? 4.954 3.797 15.097 0.50 21.81 94 ARG B CA 1
ATOM 1778 C CA B ARG B 1 97 ? 4.903 3.776 15.265 0.50 21.99 94 ARG B CA 1
ATOM 1779 C C A ARG B 1 97 ? 5.482 2.492 15.700 0.50 21.28 94 ARG B C 1
ATOM 1780 C C B ARG B 1 97 ? 5.508 2.477 15.789 0.50 21.29 94 ARG B C 1
ATOM 1781 O O A ARG B 1 97 ? 4.825 1.855 16.526 0.50 21.56 94 ARG B O 1
ATOM 1782 O O B ARG B 1 97 ? 4.918 1.813 16.646 0.50 20.72 94 ARG B O 1
ATOM 1797 N N . ARG B 1 98 ? 6.687 2.120 15.287 1.00 20.79 95 ARG B N 1
ATOM 1798 C CA . ARG B 1 98 ? 7.307 0.850 15.671 1.00 20.87 95 ARG B CA 1
ATOM 1799 C C . ARG B 1 98 ? 7.846 0.834 17.100 1.00 20.09 95 ARG B C 1
ATOM 1800 O O . ARG B 1 98 ? 7.871 -0.218 17.729 1.00 21.79 95 ARG B O 1
ATOM 1808 N N . HIS B 1 99 ? 8.231 1.997 17.623 1.00 19.46 96 HIS B N 1
ATOM 1809 C CA . HIS B 1 99 ? 8.635 2.116 19.030 1.00 21.34 96 HIS B CA 1
ATOM 1810 C C . HIS B 1 99 ? 7.486 2.604 19.916 1.00 21.71 96 HIS B C 1
ATOM 1811 O O . HIS B 1 99 ? 7.657 2.740 21.117 1.00 21.88 96 HIS B O 1
ATOM 1818 N N . ASN B 1 100 ? 6.320 2.844 19.322 1.00 22.21 97 ASN B N 1
ATOM 1819 C CA . ASN B 1 100 ? 5.146 3.370 20.032 1.00 23.25 97 ASN B CA 1
ATOM 1820 C C . ASN B 1 100 ? 5.467 4.617 20.851 1.00 22.37 97 ASN B C 1
ATOM 1821 O O . ASN B 1 100 ? 5.233 4.661 22.062 1.00 19.31 97 ASN B O 1
ATOM 1826 N N . ILE B 1 101 ? 6.035 5.614 20.184 1.00 22.95 98 ILE B N 1
ATOM 1827 C CA . ILE B 1 101 ? 6.367 6.879 20.821 1.00 24.44 98 ILE B CA 1
ATOM 1828 C C . ILE B 1 101 ? 5.836 8.014 19.965 1.00 24.29 98 ILE B C 1
ATOM 1829 O O . ILE B 1 101 ? 5.614 7.843 18.762 1.00 23.13 98 ILE B O 1
ATOM 1834 N N . ARG B 1 102 ? 5.625 9.168 20.586 1.00 23.98 99 ARG B N 1
ATOM 1835 C CA . ARG B 1 102 ? 5.016 10.298 19.890 1.00 23.23 99 ARG B CA 1
ATOM 1836 C C . ARG B 1 102 ? 6.023 11.339 19.441 1.00 18.98 99 ARG B C 1
ATOM 1837 O O . ARG B 1 102 ? 5.631 12.383 18.938 1.00 16.54 99 ARG B O 1
ATOM 1845 N N . HIS B 1 103 ? 7.310 11.055 19.634 1.00 20.61 100 HIS B N 1
ATOM 1846 C CA . HIS B 1 103 ? 8.389 11.952 19.202 1.00 22.32 100 HIS B CA 1
ATOM 1847 C C . HIS B 1 103 ? 9.578 11.160 18.708 1.00 20.99 100 HIS B C 1
ATOM 1848 O O . HIS B 1 103 ? 9.744 9.993 19.059 1.00 23.50 100 HIS B O 1
ATOM 1855 N N . VAL B 1 104 ? 10.400 11.806 17.892 1.00 20.91 101 VAL B N 1
ATOM 1856 C CA . VAL B 1 104 ? 11.735 11.316 17.595 1.00 22.58 101 VAL B CA 1
ATOM 1857 C C . VAL B 1 104 ? 12.695 12.486 17.738 1.00 22.08 101 VAL B C 1
ATOM 1858 O O . VAL B 1 104 ? 12.317 13.642 17.507 1.00 20.38 101 VAL B O 1
ATOM 1862 N N . VAL B 1 105 ? 13.924 12.184 18.148 1.00 22.61 102 VAL B N 1
ATOM 1863 C CA . VAL B 1 105 ? 14.965 13.201 18.283 1.00 22.04 102 VAL B CA 1
ATOM 1864 C C . VAL B 1 105 ? 15.724 13.258 16.966 1.00 21.75 102 VAL B C 1
ATOM 1865 O O . VAL B 1 105 ? 16.171 12.228 16.469 1.00 21.01 102 VAL B O 1
ATOM 1869 N N . VAL B 1 106 ? 15.855 14.456 16.402 1.00 21.38 103 VAL B N 1
ATOM 1870 C CA . VAL B 1 106 ? 16.518 14.630 15.116 1.00 21.97 103 VAL B CA 1
ATOM 1871 C C . VAL B 1 106 ? 17.961 15.077 15.352 1.00 23.95 103 VAL B C 1
ATOM 1872 O O . VAL B 1 106 ? 18.200 16.126 15.959 1.00 24.05 103 VAL B O 1
ATOM 1876 N N . VAL B 1 107 ? 18.906 14.248 14.909 1.00 24.08 104 VAL B N 1
ATOM 1877 C CA . VAL B 1 107 ? 20.334 14.543 15.018 1.00 25.67 104 VAL B CA 1
ATOM 1878 C C . VAL B 1 107 ? 20.965 14.619 13.621 1.00 25.76 104 VAL B C 1
ATOM 1879 O O . VAL B 1 107 ? 20.396 14.126 12.641 1.00 23.29 104 VAL B O 1
ATOM 1883 N N . ASN B 1 108 ? 22.129 15.255 13.531 1.00 27.56 105 ASN B N 1
ATOM 1884 C CA . ASN B 1 108 ? 22.877 15.298 12.268 1.00 29.43 105 ASN B CA 1
ATOM 1885 C C . ASN B 1 108 ? 23.904 14.167 12.190 1.00 32.58 105 ASN B C 1
ATOM 1886 O O . ASN B 1 108 ? 24.025 13.356 13.117 1.00 33.10 105 ASN B O 1
ATOM 1891 N N . LYS B 1 109 ? 24.630 14.127 11.074 1.00 34.96 106 LYS B N 1
ATOM 1892 C CA . LYS B 1 109 ? 25.692 13.148 10.818 1.00 37.07 106 LYS B CA 1
ATOM 1893 C C . LYS B 1 109 ? 26.718 13.037 11.951 1.00 38.51 106 LYS B C 1
ATOM 1894 O O . LYS B 1 109 ? 27.241 11.954 12.218 1.00 39.47 106 LYS B O 1
ATOM 1900 N N . ASN B 1 110 ? 26.993 14.157 12.613 1.00 39.90 107 ASN B N 1
ATOM 1901 C CA . ASN B 1 110 ? 27.970 14.212 13.701 1.00 39.88 107 ASN B CA 1
ATOM 1902 C C . ASN B 1 110 ? 27.381 13.981 15.099 1.00 40.40 107 ASN B C 1
ATOM 1903 O O . ASN B 1 110 ? 28.081 14.122 16.106 1.00 41.99 107 ASN B O 1
ATOM 1908 N N . GLY B 1 111 ? 26.100 13.622 15.157 1.00 39.75 108 GLY B N 1
ATOM 1909 C CA . GLY B 1 111 ? 25.441 13.282 16.416 1.00 37.73 108 GLY B CA 1
ATOM 1910 C C . GLY B 1 111 ? 24.982 14.445 17.278 1.00 35.98 108 GLY B C 1
ATOM 1911 O O . GLY B 1 111 ? 24.624 14.241 18.439 1.00 35.99 108 GLY B O 1
ATOM 1912 N N . GLU B 1 112 ? 24.981 15.659 16.729 1.00 33.54 109 GLU B N 1
ATOM 1913 C CA . GLU B 1 112 ? 24.499 16.825 17.475 1.00 32.84 109 GLU B CA 1
ATOM 1914 C C . GLU B 1 112 ? 22.985 16.982 17.330 1.00 29.18 109 GLU B C 1
ATOM 1915 O O . GLU B 1 112 ? 22.414 16.659 16.287 1.00 28.83 109 GLU B O 1
ATOM 1921 N N . LEU B 1 113 ? 22.354 17.481 18.388 1.00 27.63 110 LEU B N 1
ATOM 1922 C CA . LEU B 1 113 ? 20.905 17.712 18.431 1.00 27.53 110 LEU B CA 1
ATOM 1923 C C . LEU B 1 113 ? 20.486 18.812 17.459 1.00 26.44 110 LEU B C 1
ATOM 1924 O O . LEU B 1 113 ? 20.944 19.949 17.569 1.00 23.93 110 LEU B O 1
ATOM 1929 N N . VAL B 1 114 ? 19.606 18.457 16.522 1.00 24.92 111 VAL B N 1
ATOM 1930 C CA . VAL B 1 114 ? 19.067 19.394 15.534 1.00 25.82 111 VAL B CA 1
ATOM 1931 C C . VAL B 1 114 ? 17.664 19.842 15.933 1.00 25.01 111 VAL B C 1
ATOM 1932 O O . VAL B 1 114 ? 17.318 21.023 15.822 1.00 22.31 111 VAL B O 1
ATOM 1936 N N . GLY B 1 115 ? 16.854 18.892 16.395 1.00 25.12 112 GLY B N 1
ATOM 1937 C CA . GLY B 1 115 ? 15.492 19.184 16.791 1.00 23.30 112 GLY B CA 1
ATOM 1938 C C . GLY B 1 115 ? 14.755 17.964 17.295 1.00 23.11 112 GLY B C 1
ATOM 1939 O O . GLY B 1 115 ? 15.333 16.885 17.430 1.00 20.51 112 GLY B O 1
ATOM 1940 N N . VAL B 1 116 ? 13.475 18.163 17.594 1.00 21.45 113 VAL B N 1
ATOM 1941 C CA . VAL B 1 116 ? 12.576 17.089 17.961 1.00 22.73 113 VAL B CA 1
ATOM 1942 C C . VAL B 1 116 ? 11.325 17.169 17.099 1.00 23.45 113 VAL B C 1
ATOM 1943 O O . VAL B 1 116 ? 10.732 18.240 16.950 1.00 23.07 113 VAL B O 1
ATOM 1947 N N . LEU B 1 117 ? 10.947 16.032 16.528 1.00 24.53 114 LEU B N 1
ATOM 1948 C CA . LEU B 1 117 ? 9.767 15.938 15.697 1.00 26.77 114 LEU B CA 1
ATOM 1949 C C . LEU B 1 117 ? 8.644 15.247 16.472 1.00 25.46 114 LEU B C 1
ATOM 1950 O O . LEU B 1 117 ? 8.860 14.220 17.097 1.00 22.22 114 LEU B O 1
ATOM 1955 N N . SER B 1 118 ? 7.448 15.826 16.407 1.00 25.28 115 SER B N 1
ATOM 1956 C CA . SER B 1 118 ? 6.245 15.273 17.026 1.00 25.76 115 SER B CA 1
ATOM 1957 C C . SER B 1 118 ? 5.354 14.593 15.985 1.00 24.14 115 SER B C 1
ATOM 1958 O O . SER B 1 118 ? 5.326 15.009 14.833 1.00 20.64 115 SER B O 1
ATOM 1961 N N . ILE B 1 119 ? 4.597 13.581 16.405 1.00 23.12 116 ILE B N 1
ATOM 1962 C CA . ILE B 1 119 ? 3.579 12.964 15.535 1.00 25.07 116 ILE B CA 1
ATOM 1963 C C . ILE B 1 119 ? 2.570 14.027 15.074 1.00 24.83 116 ILE B C 1
ATOM 1964 O O . ILE B 1 119 ? 2.040 13.963 13.956 1.00 21.79 116 ILE B O 1
ATOM 1969 N N . ARG B 1 120 ? 2.353 15.017 15.938 1.00 25.48 117 ARG B N 1
ATOM 1970 C CA . ARG B 1 120 ? 1.542 16.193 15.643 1.00 27.44 117 ARG B CA 1
ATOM 1971 C C . ARG B 1 120 ? 2.086 16.974 14.423 1.00 28.31 117 ARG B C 1
ATOM 1972 O O . ARG B 1 120 ? 1.309 17.521 13.642 1.00 27.53 117 ARG B O 1
ATOM 1980 N N . ASP B 1 121 ? 3.411 17.013 14.261 1.00 26.48 118 ASP B N 1
ATOM 1981 C CA . ASP B 1 121 ? 4.046 17.677 13.108 1.00 29.30 118 ASP B CA 1
ATOM 1982 C C . ASP B 1 121 ? 3.836 16.946 11.786 1.00 30.04 118 ASP B C 1
ATOM 1983 O O . ASP B 1 121 ? 3.931 17.558 10.723 1.00 30.69 118 ASP B O 1
ATOM 1988 N N . LEU B 1 122 ? 3.573 15.642 11.850 1.00 32.32 119 LEU B N 1
ATOM 1989 C CA . LEU B 1 122 ? 3.473 14.803 10.653 1.00 32.13 119 LEU B CA 1
ATOM 1990 C C . LEU B 1 122 ? 2.043 14.537 10.191 1.00 33.45 119 LEU B C 1
ATOM 1991 O O . LEU B 1 122 ? 1.802 14.349 8.996 1.00 37.91 119 LEU B O 1
ATOM 1996 N N . CYS B 1 123 ? 1.099 14.547 11.125 1.00 31.80 120 CYS B N 1
ATOM 1997 C CA . CYS B 1 123 ? -0.251 14.039 10.876 1.00 32.19 120 CYS B CA 1
ATOM 1998 C C . CYS B 1 123 ? -1.302 15.011 10.335 1.00 32.38 120 CYS B C 1
ATOM 1999 O O . CYS B 1 123 ? -2.350 14.575 9.876 1.00 31.66 120 CYS B O 1
ATOM 2002 N N . PHE B 1 124 ? -1.067 16.311 10.400 1.00 34.83 121 PHE B N 1
ATOM 2003 C CA . PHE B 1 124 ? -2.141 17.251 10.054 1.00 37.00 121 PHE B CA 1
ATOM 2004 C C . PHE B 1 124 ? -2.082 17.884 8.640 1.00 39.96 121 PHE B C 1
ATOM 2005 O O . PHE B 1 124 ? -3.132 18.128 8.032 1.00 37.92 121 PHE B O 1
ATOM 2013 N N . GLU B 1 125 ? -0.883 18.116 8.105 1.00 43.10 122 GLU B N 1
ATOM 2014 C CA . GLU B 1 125 ? -0.743 18.658 6.739 1.00 42.78 122 GLU B CA 1
ATOM 2015 C C . GLU B 1 125 ? -1.034 17.581 5.700 1.00 42.78 122 GLU B C 1
ATOM 2016 O O . GLU B 1 125 ? -0.542 16.456 5.815 1.00 42.14 122 GLU B O 1
ATOM 2022 N N . ARG B 1 126 ? -1.828 17.927 4.687 1.00 42.57 123 ARG B N 1
ATOM 2023 C CA . ARG B 1 126 ? -2.197 16.974 3.627 1.00 41.86 123 ARG B CA 1
ATOM 2024 C C . ARG B 1 126 ? -0.975 16.433 2.870 1.00 40.23 123 ARG B C 1
ATOM 2025 O O . ARG B 1 126 ? -0.907 15.235 2.572 1.00 39.32 123 ARG B O 1
ATOM 2033 N N . ALA B 1 127 ? -0.018 17.314 2.577 1.00 38.79 124 ALA B N 1
ATOM 2034 C CA . ALA B 1 127 ? 1.176 16.958 1.797 1.00 37.68 124 ALA B CA 1
ATOM 2035 C C . ALA B 1 127 ? 2.061 15.950 2.528 1.00 35.75 124 ALA B C 1
ATOM 2036 O O . ALA B 1 127 ? 2.615 15.037 1.909 1.00 33.90 124 ALA B O 1
ATOM 2038 N N . ILE B 1 128 ? 2.191 16.122 3.841 1.00 35.81 125 ILE B N 1
ATOM 2039 C CA . ILE B 1 128 ? 2.951 15.184 4.670 1.00 33.49 125 ILE B CA 1
ATOM 2040 C C . ILE B 1 128 ? 2.148 13.891 4.807 1.00 31.73 125 ILE B C 1
ATOM 2041 O O . ILE B 1 128 ? 2.693 12.801 4.634 1.00 28.68 125 ILE B O 1
ATOM 2046 N N . LEU B 1 129 ? 0.851 14.028 5.104 1.00 31.20 126 LEU B N 1
ATOM 2047 C CA . LEU B 1 129 ? -0.076 12.895 5.201 1.00 30.72 126 LEU B CA 1
ATOM 2048 C C . LEU B 1 129 ? -0.058 12.017 3.960 1.00 30.52 126 LEU B C 1
ATOM 2049 O O . LEU B 1 129 ? 0.026 10.791 4.070 1.00 29.74 126 LEU B O 1
ATOM 2054 N N . LEU B 1 130 ? -0.168 12.646 2.788 1.00 30.79 127 LEU B N 1
ATOM 2055 C CA . LEU B 1 130 ? -0.188 11.912 1.519 1.00 30.68 127 LEU B CA 1
ATOM 2056 C C . LEU B 1 130 ? 1.145 11.217 1.277 1.00 29.65 127 LEU B C 1
ATOM 2057 O O . LEU B 1 130 ? 1.174 10.086 0.800 1.00 30.12 127 LEU B O 1
ATOM 2062 N N . GLU B 1 131 ? 2.241 11.884 1.629 1.00 31.08 128 GLU B N 1
ATOM 2063 C CA . GLU B 1 131 ? 3.573 11.278 1.533 1.00 31.38 128 GLU B CA 1
ATOM 2064 C C . GLU B 1 131 ? 3.694 10.043 2.430 1.00 30.64 128 GLU B C 1
ATOM 2065 O O . GLU B 1 131 ? 4.163 8.986 1.987 1.00 28.38 128 GLU B O 1
ATOM 2071 N N . LEU B 1 132 ? 3.265 10.177 3.684 1.00 30.56 129 LEU B N 1
ATOM 2072 C CA . LEU B 1 132 ? 3.259 9.048 4.623 1.00 31.76 129 LEU B CA 1
ATOM 2073 C C . LEU B 1 132 ? 2.218 7.981 4.261 1.00 32.70 129 LEU B C 1
ATOM 2074 O O . LEU B 1 132 ? 2.406 6.804 4.563 1.00 33.12 129 LEU B O 1
ATOM 2079 N N . ALA B 1 133 ? 1.127 8.399 3.622 1.00 34.82 130 ALA B N 1
ATOM 2080 C CA . ALA B 1 133 ? 0.047 7.485 3.235 1.00 37.57 130 ALA B CA 1
ATOM 2081 C C . ALA B 1 133 ? 0.436 6.531 2.101 1.00 39.54 130 ALA B C 1
ATOM 2082 O O . ALA B 1 133 ? -0.172 5.468 1.955 1.00 40.41 130 ALA B O 1
ATOM 2084 N N . THR B 1 134 ? 1.445 6.909 1.313 1.00 41.47 131 THR B N 1
ATOM 2085 C CA . THR B 1 134 ? 1.855 6.142 0.135 1.00 41.84 131 THR B CA 1
ATOM 2086 C C . THR B 1 134 ? 3.293 5.631 0.263 1.00 43.26 131 THR B C 1
ATOM 2087 O O . THR B 1 134 ? 3.797 4.929 -0.623 1.00 43.43 131 THR B O 1
#

Foldseek 3Di:
DFQLVLFDDAAAEDAQQQFQVSSVVSCVVVVHFKYFHAYPVDRFAGAWMDGVVLSVVCVVVVHPRRHGPNVSTHGAAEDERGDQVLVVVVSCVVVVHFKHFYAHPVRTTDYMDGVVSQPDDPVSVVVNVVD/DFQLVLDDDAAAEDAQQQFQVRSVVSCVVVVHFKYFHAYPVDRQAGDWMDGPVLSVVCVVVVHDRRHGPNVSTHGAAEDESGHHCLVQVVCCVVVVHQKHFYAHPVRTGDHMDGVVSQPDDPVSPVVNVD

Organism: Pyrobaculum aerophilum (strain ATCC 51768 / DSM 7523 / JCM 9630 / CIP 104966 / NBRC 100827 / IM2) (NCBI:txid178306)